Protein 1GA6 (pdb70)

Secondary structure (DSSP, 8-state):
--B---B-GGGHHHHTT-TTS--EEEEEEEEEEESB-HHHHHHHHHHHHHTTPPPPPEEEEE-S-TTS--PBPHHHHHHHHHHHHHHHHHTTS-EEEEEEEEEPTTSSTTHHHHHHHHHHHHH---SEEEE---EEHHHHHHTTHHHHHHHHHHHHHHTT-EEEEE--SBTTBTTTTTT---TT--B-EETTT-TTSEEEEEEEEEE-TTS-EEEEEE-EEEE-TTS-EEE---EEEEEEEPPGGGGGSTTS-SEEEE-SEEEE--GGG-EEEEETTEEEEE-SHHHHHHHHHHHHHHHHHHTTT-----HHHHHHHHHH-GGGEE---S-BSSSTT-S-B--SSSBTTTBT-EE-HHHHHHHHHHH--/--

Foldseek 3Di:
DFDFAADALLLLCQAQQNQVFFFLQPFEEEEEAAAAAPLLQVLQVVLLVVVVADDAAEDEDQQDDPPFGRHDDQVRNQLSQLQVRNLCSLRNNHHNYYYYQYFGNVDPDCVSSLSSLQSCLVVVRGQEYEAADWAFVVVCVVVVNQVSNLVSLQSCQVSFHAYEYEWAFQFQCRHVVGHAADFQRGTTIPPQQRPSHAYAWAWRFGAHPVSYGDATAFAWPAQDPVRGTTGIHFDFHPPAADDPLCVLVPPHDRTRTDHAAYDHFHLSRAHFTQRSNDTGRHGGSSNTRSSVRNLVSSLCVSVVVPHGHCRSVSSVCCSVPVVQARQHAADARHPDPYGWGGHPAATGRGGRYHGSRVVVSVVCVVPND

Sequence (371 aa):
AGTAKGHNPTEFPTIYDASSAPTAANTTVGIITIGGVSQTLQDLQQFTSANGLASVNTQTIQTGSSNGDYSDDQQGQGEWDLDSQSIVGSAGGAVQQLLFYMADQSASGNTGLTQAFNQAVSDNVAKVINVSLGWCEADANADGTLQAEDRIFATAAAQGQTFSVSSGDEGVYECNNRGYPDGSTYSVSWPASSPNVIAVGGTTLYTTSAGAYSNETVWNEGLDSNGKLWATGGGYSVYESKPSWQSVVSGTPGRRLLPDISFDAAQGTGALIYNYGQLQQIGGTSLASPIFVGLWARLQSANSNSLGFPAASFYSAISSTPSLVHDVKSGNNGYGGYGYNAGTGWDYPTGWGSLDIAKLSAYIRSNGFY

Nearest PDB structures (foldseek):
  1nlu-assembly1_A  TM=1.002E+00  e=2.561E-82  Pseudomonas sp.
  1sn7-assembly1_A  TM=8.966E-01  e=1.234E-30  Alicyclobacillus sendaiensis
  1siu-assembly1_A  TM=8.773E-01  e=3.154E-30  Alicyclobacillus sendaiensis
  1zvj-assembly1_A  TM=8.818E-01  e=7.573E-30  Alicyclobacillus sendaiensis
  1zvk-assembly2_B  TM=8.782E-01  e=1.173E-29  Alicyclobacillus sendaiensis

CATH classification: 3.40.50.200

B-factor: mean 12.4, std 9.6, range [4.8, 71.36]

Structure (mmCIF, N/CA/C/O backbone):
data_1GA6
#
_entry.id   1GA6
#
_cell.length_a   97.400
_cell.length_b   97.400
_cell.length_c   83.350
_cell.angle_alpha   90.00
_cell.angle_beta   90.00
_cell.angle_gamma   120.00
#
_symmetry.space_group_name_H-M   'P 62'
#
loop_
_entity.id
_entity.type
_entity.pdbx_description
1 polymer 'SERINE-CARBOXYL PROTEINASE'
2 polymer 'FRAGMENT OF TYROSTATIN'
3 non-polymer 'CALCIUM ION'
4 non-polymer 'ACETATE ION'
5 non-polymer GLYCEROL
6 water water
#
loop_
_atom_site.group_PDB
_atom_site.id
_atom_site.type_symbol
_atom_site.label_atom_id
_atom_site.label_alt_id
_atom_site.label_comp_id
_atom_site.label_asym_id
_atom_site.label_entity_id
_atom_site.label_seq_id
_atom_site.pdbx_PDB_ins_code
_atom_site.Cartn_x
_atom_site.Cartn_y
_atom_site.Cartn_z
_atom_site.occupancy
_atom_site.B_iso_or_equiv
_atom_site.auth_seq_id
_atom_site.auth_comp_id
_atom_site.auth_asym_id
_atom_site.auth_atom_id
_atom_site.pdbx_PDB_model_num
ATOM 1 N N . ALA A 1 2 ? 40.909 7.420 35.102 1.00 51.85 2 ALA A N 1
ATOM 2 C CA . ALA A 1 2 ? 40.890 8.469 36.126 1.00 32.82 2 ALA A CA 1
ATOM 3 C C . ALA A 1 2 ? 39.799 9.480 35.813 1.00 25.88 2 ALA A C 1
ATOM 4 O O . ALA A 1 2 ? 39.258 9.360 34.705 1.00 31.86 2 ALA A O 1
ATOM 6 N N . GLY A 1 3 ? 39.500 10.436 36.746 1.00 22.92 3 GLY A N 1
ATOM 7 C CA . GLY A 1 3 ? 38.578 11.473 36.320 1.00 17.18 3 GLY A CA 1
ATOM 8 C C . GLY A 1 3 ? 37.151 11.029 36.320 1.00 13.80 3 GLY A C 1
ATOM 9 O O . GLY A 1 3 ? 36.814 9.898 36.607 1.00 19.48 3 GLY A O 1
ATOM 10 N N . THR A 1 4 ? 36.242 11.895 35.931 1.00 11.70 4 THR A N 1
ATOM 11 C CA . THR A 1 4 ? 34.820 11.651 35.931 1.00 12.85 4 THR A CA 1
ATOM 12 C C . THR A 1 4 ? 34.228 11.873 34.562 1.00 9.52 4 THR A C 1
ATOM 13 O O . THR A 1 4 ? 34.608 12.862 33.902 1.00 9.99 4 THR A O 1
ATOM 17 N N . ALA A 1 5 ? 33.301 11.047 34.190 1.00 9.91 5 ALA A N 1
ATOM 18 C CA . ALA A 1 5 ? 32.447 11.176 32.988 1.00 9.76 5 ALA A CA 1
ATOM 19 C C . ALA A 1 5 ? 31.185 11.949 33.313 1.00 10.43 5 ALA A C 1
ATOM 20 O O . ALA A 1 5 ? 30.386 11.446 34.134 1.00 14.11 5 ALA A O 1
ATOM 22 N N . LYS A 1 6 ? 30.994 13.100 32.718 1.00 9.11 6 LYS A N 1
ATOM 23 C CA . LYS A 1 6 ? 29.794 13.888 32.925 1.00 9.63 6 LYS A CA 1
ATOM 24 C C . LYS A 1 6 ? 29.583 14.791 31.713 1.00 8.46 6 LYS A C 1
ATOM 25 O O . LYS A 1 6 ? 30.493 14.982 30.901 1.00 8.17 6 LYS A O 1
ATOM 31 N N . GLY A 1 7 ? 28.407 15.384 31.611 1.00 9.23 7 GLY A N 1
ATOM 32 C CA . GLY A 1 7 ? 28.160 16.379 30.609 1.00 8.90 7 GLY A CA 1
ATOM 33 C C . GLY A 1 7 ? 28.849 17.696 30.893 1.00 8.14 7 GLY A C 1
ATOM 34 O O . GLY A 1 7 ? 29.234 17.987 32.054 1.00 10.59 7 GLY A O 1
ATOM 35 N N . HIS A 1 8 ? 29.021 18.514 29.869 1.00 7.32 8 HIS A N 1
ATOM 36 C CA . HIS A 1 8 ? 29.758 19.755 29.954 1.00 7.12 8 HIS A CA 1
ATOM 37 C C . HIS A 1 8 ? 29.021 20.891 29.234 1.00 7.13 8 HIS A C 1
ATOM 38 O O . HIS A 1 8 ? 28.505 20.726 28.116 1.00 8.15 8 HIS A O 1
ATOM 45 N N . ASN A 1 9 ? 29.028 22.067 29.839 1.00 7.59 9 ASN A N 1
ATOM 46 C CA . ASN A 1 9 ? 28.608 23.250 29.120 1.00 7.62 9 ASN A CA 1
ATOM 47 C C . ASN A 1 9 ? 29.639 23.537 28.030 1.00 6.83 9 ASN A C 1
ATOM 48 O O . ASN A 1 9 ? 30.847 23.435 28.282 1.00 7.41 9 ASN A O 1
ATOM 57 N N . PRO A 1 10 ? 29.224 23.974 26.833 1.00 7.20 10 PRO A N 1
ATOM 58 C CA . PRO A 1 10 ? 30.193 24.371 25.809 1.00 7.95 10 PRO A CA 1
ATOM 59 C C . PRO A 1 10 ? 31.208 25.397 26.260 1.00 7.30 10 PRO A C 1
ATOM 60 O O . PRO A 1 10 ? 32.351 25.389 25.712 1.00 7.96 10 PRO A O 1
ATOM 64 N N . THR A 1 11 ? 30.879 26.292 27.184 1.00 8.10 11 THR A N 1
ATOM 65 C CA . THR A 1 11 ? 31.858 27.264 27.660 1.00 8.78 11 THR A CA 1
ATOM 66 C C . THR A 1 11 ? 33.008 26.601 28.420 1.00 8.08 11 THR A C 1
ATOM 67 O O . THR A 1 11 ? 33.980 27.284 28.665 1.00 9.45 11 THR A O 1
ATOM 71 N N . GLU A 1 12 ? 32.886 25.319 28.760 1.00 7.25 12 GLU A N 1
ATOM 72 C CA . GLU A 1 12 ? 34.003 24.612 29.397 1.00 7.11 12 GLU A CA 1
ATOM 73 C C . GLU A 1 12 ? 35.062 24.151 28.412 1.00 6.78 12 GLU A C 1
ATOM 74 O O . GLU A 1 12 ? 36.191 23.834 28.831 1.00 6.93 12 GLU A O 1
ATOM 80 N N . PHE A 1 13 ? 34.732 24.031 27.129 1.00 6.40 13 PHE A N 1
ATOM 81 C CA . PHE A 1 13 ? 35.705 23.416 26.220 1.00 6.17 13 PHE A CA 1
ATOM 82 C C . PHE A 1 13 ? 37.028 24.190 26.160 1.00 6.15 13 PHE A C 1
ATOM 83 O O . PHE A 1 13 ? 38.074 23.510 26.042 1.00 6.39 13 PHE A O 1
ATOM 91 N N . PRO A 1 14 ? 37.079 25.518 26.258 1.00 6.00 14 PRO A N 1
ATOM 92 C CA . PRO A 1 14 ? 38.397 26.162 26.294 1.00 6.44 14 PRO A CA 1
ATOM 93 C C . PRO A 1 14 ? 39.250 25.705 27.468 1.00 6.48 14 PRO A C 1
ATOM 94 O O . PRO A 1 14 ? 40.460 25.525 27.323 1.00 8.10 14 PRO A O 1
ATOM 98 N N . THR A 1 15 ? 38.670 25.562 28.663 1.00 6.23 15 THR A N 1
ATOM 99 C CA . THR A 1 15 ? 39.492 25.109 29.778 1.00 7.44 15 THR A CA 1
ATOM 100 C C . THR A 1 15 ? 39.929 23.684 29.559 1.00 6.79 15 THR A C 1
ATOM 101 O O . THR A 1 15 ? 41.103 23.326 29.817 1.00 7.72 15 THR A O 1
ATOM 108 N N . ILE A 1 16 ? 39.051 22.835 29.073 1.00 6.47 16 ILE A N 1
ATOM 109 C CA . ILE A 1 16 ? 39.376 21.425 28.868 1.00 6.69 16 ILE A CA 1
ATOM 110 C C . ILE A 1 16 ? 40.539 21.251 27.892 1.00 6.17 16 ILE A C 1
ATOM 111 O O . ILE A 1 16 ? 41.418 20.420 28.127 1.00 7.17 16 ILE A O 1
ATOM 116 N N . TYR A 1 17 ? 40.520 22.004 26.786 1.00 5.89 17 TYR A N 1
ATOM 117 C CA . TYR A 1 17 ? 41.514 21.869 25.721 1.00 6.03 17 TYR A CA 1
ATOM 118 C C . TYR A 1 17 ? 42.573 22.969 25.740 1.00 5.95 17 TYR A C 1
ATOM 119 O O . TYR A 1 17 ? 43.279 23.183 24.749 1.00 6.24 17 TYR A O 1
ATOM 128 N N . ASP A 1 18 ? 42.750 23.625 26.897 1.00 6.22 18 ASP A N 1
ATOM 129 C CA . ASP A 1 18 ? 43.861 24.556 27.104 1.00 6.32 18 ASP A CA 1
ATOM 130 C C . ASP A 1 18 ? 43.866 25.694 26.128 1.00 6.21 18 ASP A C 1
ATOM 131 O O . ASP A 1 18 ? 44.933 26.097 25.630 1.00 6.44 18 ASP A O 1
ATOM 136 N N . ALA A 1 19 ? 42.690 26.309 25.884 1.00 5.96 19 ALA A N 1
ATOM 137 C CA . ALA A 1 19 ? 42.549 27.440 24.971 1.00 6.27 19 ALA A CA 1
ATOM 138 C C . ALA A 1 19 ? 42.221 28.735 25.677 1.00 6.26 19 ALA A C 1
ATOM 139 O O . ALA A 1 19 ? 42.084 29.770 25.014 1.00 7.33 19 ALA A O 1
ATOM 141 N N . SER A 1 20 ? 42.045 28.751 27.002 1.00 6.30 20 SER A N 1
ATOM 142 C CA . SER A 1 20 ? 41.647 29.957 27.692 1.00 6.74 20 SER A CA 1
ATOM 143 C C . SER A 1 20 ? 42.595 31.125 27.458 1.00 6.65 20 SER A C 1
ATOM 144 O O . SER A 1 20 ? 42.138 32.271 27.458 1.00 8.18 20 SER A O 1
ATOM 147 N N . SER A 1 21 ? 43.892 30.863 27.312 1.00 6.68 21 SER A N 1
ATOM 148 C CA . SER A 1 21 ? 44.870 31.925 27.165 1.00 7.23 21 SER A CA 1
ATOM 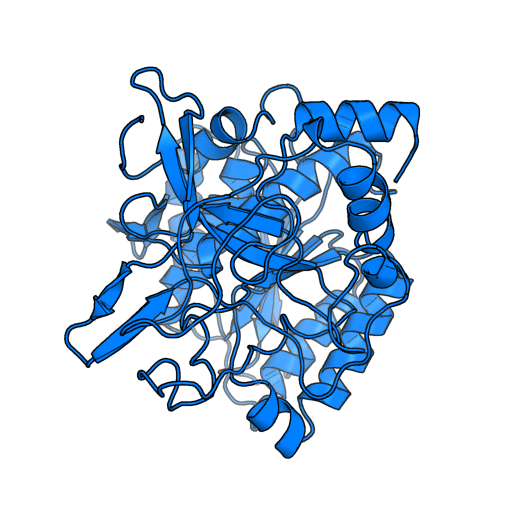149 C C . SER A 1 21 ? 44.950 32.474 25.751 1.00 7.13 21 SER A C 1
ATOM 150 O O . SER A 1 21 ? 45.666 33.447 25.557 1.00 8.91 21 SER A O 1
ATOM 153 N N . ALA A 1 22 ? 44.280 31.855 24.786 1.00 6.80 22 ALA A N 1
ATOM 154 C CA . ALA A 1 22 ? 44.289 32.296 23.395 1.00 6.87 22 ALA A CA 1
ATOM 155 C C . ALA A 1 22 ? 43.257 33.372 23.175 1.00 6.48 22 ALA A C 1
ATOM 156 O O . ALA A 1 22 ? 42.265 33.484 23.929 1.00 6.52 22 ALA A O 1
ATOM 158 N N . PRO A 1 23 ? 43.405 34.179 22.125 1.00 6.81 23 PRO A N 1
ATOM 159 C CA . PRO A 1 23 ? 42.319 35.076 21.746 1.00 7.25 23 PRO A CA 1
ATOM 160 C C . PRO A 1 23 ? 41.046 34.293 21.505 1.00 6.56 23 PRO A C 1
ATOM 161 O O . PRO A 1 23 ? 41.094 33.105 21.173 1.00 6.94 23 PRO A O 1
ATOM 165 N N . THR A 1 24 ? 39.909 34.976 21.606 1.00 7.17 24 THR A N 1
ATOM 166 C CA . THR A 1 24 ? 38.670 34.400 21.112 1.00 7.20 24 THR A CA 1
ATOM 167 C C . THR A 1 24 ? 38.678 34.441 19.588 1.00 6.55 24 THR A C 1
ATOM 168 O O . THR A 1 24 ? 39.567 34.974 18.942 1.00 7.23 24 THR A O 1
ATOM 172 N N . ALA A 1 25 ? 37.597 33.865 18.993 1.00 6.24 25 ALA A N 1
ATOM 173 C CA . ALA A 1 25 ? 37.431 33.918 17.544 1.00 6.23 25 ALA A CA 1
ATOM 174 C C . ALA A 1 25 ? 36.720 35.181 17.084 1.00 6.49 25 ALA A C 1
ATOM 175 O O . ALA A 1 25 ? 36.181 35.213 15.965 1.00 6.95 25 ALA A O 1
ATOM 177 N N . ALA A 1 26 ? 36.753 36.270 17.855 1.00 6.90 26 ALA A N 1
ATOM 178 C CA . ALA A 1 26 ? 36.063 37.512 17.510 1.00 7.55 26 ALA A CA 1
ATOM 179 C C . ALA A 1 26 ? 36.500 38.088 16.176 1.00 7.45 26 ALA A C 1
ATOM 180 O O . ALA A 1 26 ? 35.726 38.858 15.594 1.00 8.83 26 ALA A O 1
ATOM 182 N N . ASN A 1 27 ? 37.693 37.754 15.680 1.00 7.59 27 ASN A N 1
ATOM 183 C CA . ASN A 1 27 ? 38.159 38.286 14.420 1.00 8.46 27 ASN A CA 1
ATOM 184 C C . ASN A 1 27 ? 38.083 37.268 13.255 1.00 7.62 27 ASN A C 1
ATOM 185 O O . ASN A 1 27 ? 38.680 37.540 12.212 1.00 9.27 27 ASN A O 1
ATOM 190 N N . THR A 1 28 ? 37.359 36.185 13.433 1.00 6.87 28 THR A N 1
ATOM 191 C CA . THR A 1 28 ? 37.256 35.124 12.417 1.00 6.81 28 THR A CA 1
ATOM 192 C C . THR A 1 28 ? 35.811 34.819 12.144 1.00 6.44 28 THR A C 1
ATOM 193 O O . THR A 1 28 ? 35.021 34.560 13.060 1.00 7.19 28 THR A O 1
ATOM 197 N N . THR A 1 29 ? 35.450 34.773 10.852 1.00 6.61 29 THR A N 1
ATOM 198 C CA . THR A 1 29 ? 34.117 34.362 10.420 1.00 6.69 29 THR A CA 1
ATOM 199 C C . THR A 1 29 ? 34.092 32.836 10.234 1.00 6.37 29 THR A C 1
ATOM 200 O O . THR A 1 29 ? 34.988 32.261 9.631 1.00 6.85 29 THR A O 1
ATOM 204 N N . VAL A 1 30 ? 33.041 32.241 10.790 1.00 6.38 30 VAL A N 1
ATOM 205 C CA . VAL A 1 30 ? 32.860 30.787 10.801 1.00 6.34 30 VAL A CA 1
ATOM 206 C C . VAL A 1 30 ? 31.573 30.426 10.104 1.00 5.98 30 VAL A C 1
ATOM 207 O O . VAL A 1 30 ? 30.540 31.061 10.311 1.00 7.20 30 VAL A O 1
ATOM 211 N N . GLY A 1 31 ? 31.622 29.369 9.279 1.00 6.16 31 GLY A N 1
ATOM 212 C CA . GLY A 1 31 ? 30.447 28.839 8.634 1.00 6.63 31 GLY A CA 1
ATOM 213 C C . GLY A 1 31 ? 30.004 27.513 9.232 1.00 6.16 31 GLY A C 1
ATOM 214 O O . GLY A 1 31 ? 30.813 26.762 9.783 1.00 6.33 31 GLY A O 1
ATOM 215 N N . ILE A 1 32 ? 28.711 27.228 9.049 1.00 6.05 32 ILE A N 1
ATOM 216 C CA . ILE A 1 32 ? 28.102 25.941 9.388 1.00 5.96 32 ILE A CA 1
ATOM 217 C C . ILE A 1 32 ? 27.263 25.513 8.201 1.00 6.15 32 ILE A C 1
ATOM 218 O O . ILE A 1 32 ? 26.380 26.276 7.780 1.00 6.99 32 ILE A O 1
ATOM 223 N N . ILE A 1 33 ? 27.501 24.315 7.685 1.00 6.10 33 ILE A N 1
ATOM 224 C CA . ILE A 1 33 ? 26.637 23.733 6.645 1.00 6.54 33 ILE A CA 1
ATOM 225 C C . ILE A 1 33 ? 25.428 23.115 7.321 1.00 6.78 33 ILE A C 1
ATOM 226 O O . ILE A 1 33 ? 25.581 22.305 8.239 1.00 7.11 33 ILE A O 1
ATOM 231 N N . THR A 1 34 ? 24.238 23.467 6.825 1.00 7.02 34 THR A N 1
ATOM 232 C CA . THR A 1 34 ? 23.004 22.887 7.340 1.00 7.35 34 THR A CA 1
ATOM 233 C C . THR A 1 34 ? 22.186 22.340 6.177 1.00 7.55 34 THR A C 1
ATOM 234 O O . THR A 1 34 ? 22.381 22.695 5.026 1.00 8.42 34 THR A O 1
ATOM 238 N N . ILE A 1 35 ? 21.257 21.462 6.526 1.00 8.17 35 ILE A N 1
ATOM 239 C CA . ILE A 1 35 ? 20.231 20.945 5.594 1.00 9.38 35 ILE A CA 1
ATOM 240 C C . ILE A 1 35 ? 18.936 21.622 6.003 1.00 8.68 35 ILE A C 1
ATOM 241 O O . ILE A 1 35 ? 18.429 21.383 7.110 1.00 9.50 35 ILE A O 1
ATOM 246 N N . GLY A 1 36 ? 18.434 22.513 5.172 1.00 9.53 36 GLY A N 1
ATOM 247 C CA . GLY A 1 36 ? 17.255 23.295 5.546 1.00 9.73 36 GLY A CA 1
ATOM 248 C C . GLY A 1 36 ? 17.589 24.446 6.491 1.00 9.23 36 GLY A C 1
ATOM 249 O O . GLY A 1 36 ? 18.719 24.873 6.708 1.00 9.09 36 GLY A O 1
ATOM 250 N N . GLY A 1 37 ? 16.479 24.979 7.049 1.00 9.65 37 GLY A N 1
ATOM 251 C CA . GLY A 1 37 ? 16.529 26.211 7.792 1.00 10.08 37 GLY A CA 1
ATOM 252 C C . GLY A 1 37 ? 17.009 26.092 9.201 1.00 9.01 37 GLY A C 1
ATOM 253 O O . GLY A 1 37 ? 17.225 24.995 9.736 1.00 9.12 37 GLY A O 1
ATOM 254 N N . VAL A 1 38 ? 17.163 27.230 9.842 1.00 8.50 38 VAL A N 1
ATOM 255 C CA . VAL A 1 38 ? 17.744 27.362 11.166 1.00 8.32 38 VAL A CA 1
ATOM 256 C C . VAL A 1 38 ? 16.937 28.302 12.061 1.00 7.85 38 VAL A C 1
ATOM 257 O O . VAL A 1 38 ? 17.476 28.903 12.996 1.00 8.40 38 VAL A O 1
ATOM 261 N N . SER A 1 39 ? 15.623 28.435 11.798 1.00 8.70 39 SER A N 1
ATOM 262 C CA . SER A 1 39 ? 14.878 29.443 12.568 1.00 9.40 39 SER A CA 1
ATOM 263 C C . SER A 1 39 ? 14.846 29.111 14.066 1.00 8.86 39 SER A C 1
ATOM 264 O O . SER A 1 39 ? 15.093 29.954 14.923 1.00 10.45 39 SER A O 1
ATOM 269 N N . GLN A 1 40 ? 14.530 27.858 14.417 1.00 8.62 40 GLN A N 1
ATOM 270 C CA . GLN A 1 40 ? 14.565 27.508 15.844 1.00 7.89 40 GLN A CA 1
ATOM 271 C C . GLN A 1 40 ? 16.002 27.579 16.380 1.00 7.63 40 GLN A C 1
ATOM 272 O O . GLN A 1 40 ? 16.228 28.048 17.495 1.00 7.94 40 GLN A O 1
ATOM 278 N N . THR A 1 41 ? 16.958 27.101 15.579 1.00 7.51 41 THR A N 1
ATOM 279 C CA . THR A 1 41 ? 18.369 27.139 15.999 1.00 6.95 41 THR A CA 1
ATOM 280 C C . THR A 1 41 ? 18.793 28.537 16.412 1.00 6.88 41 THR A C 1
ATOM 281 O O . THR A 1 41 ? 19.532 28.687 17.388 1.00 7.19 41 THR A O 1
ATOM 285 N N . LEU A 1 42 ? 18.351 29.586 15.676 1.00 7.33 42 LEU A N 1
ATOM 286 C CA . LEU A 1 42 ? 18.750 30.926 16.052 1.00 7.83 42 LEU A CA 1
ATOM 287 C C . LEU A 1 42 ? 18.153 31.379 17.385 1.00 7.35 42 LEU A C 1
ATOM 288 O O . LEU A 1 42 ? 18.760 32.143 18.130 1.00 8.06 42 LEU A O 1
ATOM 293 N N . GLN A 1 43 ? 16.942 30.896 17.686 1.00 7.45 43 GLN A N 1
ATOM 294 C CA . GLN A 1 43 ? 16.331 31.193 19.004 1.00 7.67 43 GLN A CA 1
ATOM 295 C C . GLN A 1 43 ? 17.093 30.465 20.105 1.00 6.68 43 GLN A C 1
ATOM 296 O O . GLN A 1 43 ? 17.362 31.037 21.166 1.00 7.09 43 GLN A O 1
ATOM 307 N N . ASP A 1 44 ? 17.443 29.193 19.851 1.00 6.54 44 ASP A N 1
ATOM 308 C CA . ASP A 1 44 ? 18.238 28.418 20.814 1.00 6.66 44 ASP A CA 1
ATOM 309 C C . ASP A 1 44 ? 19.614 29.043 20.996 1.00 6.23 44 ASP A C 1
ATOM 310 O O . ASP A 1 44 ? 20.158 28.991 22.111 1.00 6.40 44 ASP A O 1
ATOM 315 N N . LEU A 1 45 ? 20.182 29.659 19.955 1.00 6.17 45 LEU A N 1
ATOM 316 C CA . LEU A 1 45 ? 21.472 30.322 20.071 1.00 6.46 45 LEU A CA 1
ATOM 317 C C . LEU A 1 45 ? 21.369 31.561 20.964 1.00 6.42 45 LEU A C 1
ATOM 318 O O . LEU A 1 45 ? 22.275 31.839 21.760 1.00 6.58 45 LEU A O 1
ATOM 323 N N . GLN A 1 46 ? 20.272 32.310 20.827 1.00 6.38 46 GLN A N 1
ATOM 324 C CA . GLN A 1 46 ? 20.021 33.451 21.714 1.00 6.97 46 GLN A CA 1
ATOM 325 C C . GLN A 1 46 ? 19.851 32.986 23.160 1.00 6.21 46 GLN A C 1
ATOM 326 O O . GLN A 1 46 ? 20.377 33.616 24.086 1.00 6.83 46 GLN A O 1
ATOM 337 N N . GLN A 1 47 ? 19.125 31.877 23.377 1.00 6.35 47 GLN A N 1
ATOM 338 C CA . GLN A 1 47 ? 19.023 31.320 24.717 1.00 6.31 47 GLN A CA 1
ATOM 339 C C . GLN A 1 47 ? 20.436 31.004 25.247 1.00 6.20 47 GLN A C 1
ATOM 340 O O . GLN A 1 47 ? 20.764 31.310 26.403 1.00 6.72 47 GLN A O 1
ATOM 346 N N . PHE A 1 48 ? 21.257 30.353 24.428 1.00 6.30 48 PHE A N 1
ATOM 347 C CA . PHE A 1 48 ? 22.619 30.015 24.804 1.00 6.13 48 PHE A CA 1
ATOM 348 C C . PHE A 1 48 ? 23.431 31.235 25.195 1.00 5.88 48 PHE A C 1
ATOM 349 O O . PHE A 1 48 ? 24.053 31.276 26.285 1.00 6.19 48 PHE A O 1
ATOM 357 N N . THR A 1 49 ? 23.545 32.231 24.305 1.00 6.04 49 THR A N 1
ATOM 358 C CA . THR A 1 49 ? 24.390 33.352 24.646 1.00 6.43 49 THR A CA 1
ATOM 359 C C . THR A 1 49 ? 23.865 34.108 25.848 1.00 6.09 49 THR A C 1
ATOM 360 O O . THR A 1 49 ? 24.602 34.509 26.758 1.00 6.74 49 THR A O 1
ATOM 364 N N . SER A 1 50 ? 22.529 34.297 25.897 1.00 6.05 50 SER A N 1
ATOM 365 C CA . SER A 1 50 ? 21.968 35.028 27.014 1.00 6.07 50 SER A CA 1
ATOM 366 C C . SER A 1 50 ? 22.164 34.283 28.325 1.00 5.76 50 SER A C 1
ATOM 367 O O . SER A 1 50 ? 22.552 34.910 29.340 1.00 6.35 50 SER A O 1
ATOM 370 N N . ALA A 1 51 ? 21.914 32.988 28.376 1.00 6.11 51 ALA A N 1
ATOM 371 C CA . ALA A 1 51 ? 22.052 32.233 29.627 1.00 6.05 51 ALA A CA 1
ATOM 372 C C . ALA A 1 51 ? 23.482 32.279 30.129 1.00 5.98 51 ALA A C 1
ATOM 373 O O . ALA A 1 51 ? 23.743 32.346 31.340 1.00 7.29 51 ALA A O 1
ATOM 375 N N . ASN A 1 52 ? 24.451 32.234 29.222 1.00 5.74 52 ASN A N 1
ATOM 376 C CA . ASN A 1 52 ? 25.870 32.232 29.572 1.00 6.27 52 ASN A CA 1
ATOM 377 C C . ASN A 1 52 ? 26.430 33.657 29.736 1.00 6.67 52 ASN A C 1
ATOM 378 O O . ASN A 1 52 ? 27.625 33.797 29.998 1.00 7.76 52 ASN A O 1
ATOM 383 N N . GLY A 1 53 ? 25.579 34.683 29.619 1.00 6.15 53 GLY A N 1
ATOM 384 C CA . GLY A 1 53 ? 26.039 36.049 29.833 1.00 6.79 53 GLY A CA 1
ATOM 385 C C . GLY A 1 53 ? 26.990 36.558 28.791 1.00 6.13 53 GLY A C 1
ATOM 386 O O . GLY A 1 53 ? 27.792 37.478 29.068 1.00 6.85 53 GLY A O 1
ATOM 387 N N . LEU A 1 54 ? 26.957 35.987 27.602 1.00 6.84 54 LEU A N 1
ATOM 388 C CA . LEU A 1 54 ? 27.869 36.334 26.528 1.00 7.69 54 LEU A CA 1
ATOM 389 C C . LEU A 1 54 ? 27.327 37.419 25.671 1.00 9.00 54 LEU A C 1
ATOM 390 O O . LEU A 1 54 ? 26.120 37.540 25.539 1.00 10.99 54 LEU A O 1
ATOM 395 N N . ALA A 1 55 ? 28.230 38.185 25.048 1.00 9.69 55 ALA A N 1
ATOM 396 C CA . ALA A 1 55 ? 27.833 39.125 24.040 1.00 11.16 55 ALA A CA 1
ATOM 397 C C . ALA A 1 55 ? 27.072 38.381 22.939 1.00 9.65 55 ALA A C 1
ATOM 398 O O . ALA A 1 55 ? 27.305 37.223 22.586 1.00 9.86 55 ALA A O 1
ATOM 400 N N . SER A 1 56 ? 26.068 39.000 22.306 1.00 13.54 56 SER A N 1
ATOM 401 C CA . SER A 1 56 ? 25.313 38.370 21.253 1.00 12.61 56 SER A CA 1
ATOM 402 C C . SER A 1 56 ? 26.205 38.095 20.013 1.00 12.09 56 SER A C 1
ATOM 403 O O . SER A 1 56 ? 27.183 38.760 19.735 1.00 14.55 56 SER A O 1
ATOM 408 N N . VAL A 1 57 ? 25.827 36.978 19.295 1.00 10.46 57 VAL A N 1
ATOM 409 C CA . VAL A 1 57 ? 26.553 36.546 18.100 1.00 9.54 57 VAL A CA 1
ATOM 410 C C . VAL A 1 57 ? 25.902 37.098 16.848 1.00 8.96 57 VAL A C 1
ATOM 411 O O . VAL A 1 57 ? 24.690 36.942 16.626 1.00 11.80 57 VAL A O 1
ATOM 415 N N . ASN A 1 58 ? 26.663 37.703 15.975 1.00 8.46 58 ASN A N 1
ATOM 416 C CA . ASN A 1 58 ? 26.207 38.155 14.686 1.00 8.74 58 ASN A CA 1
ATOM 417 C C . ASN A 1 58 ? 26.027 36.924 13.757 1.00 8.57 58 ASN A C 1
ATOM 418 O O . ASN A 1 58 ? 26.968 36.167 13.570 1.00 12.51 58 ASN A O 1
ATOM 427 N N . THR A 1 59 ? 24.857 36.740 13.204 1.00 8.52 59 THR A N 1
ATOM 428 C CA . THR A 1 59 ? 24.554 35.617 12.334 1.00 8.62 59 THR A CA 1
ATOM 429 C C . THR A 1 59 ? 24.094 36.102 10.967 1.00 8.81 59 THR A C 1
ATOM 430 O O . THR A 1 59 ? 23.574 37.193 10.807 1.00 11.12 59 THR A O 1
ATOM 434 N N . GLN A 1 60 ? 24.243 35.213 10.001 1.00 8.95 60 GLN A N 1
ATOM 435 C CA . GLN A 1 60 ? 23.614 35.379 8.685 1.00 9.85 60 GLN A CA 1
ATOM 436 C C . GLN A 1 60 ? 23.148 34.010 8.238 1.00 8.98 60 GLN A C 1
ATOM 437 O O . GLN A 1 60 ? 23.832 33.023 8.502 1.00 10.90 60 GLN A O 1
ATOM 443 N N . THR A 1 61 ? 22.029 33.942 7.529 1.00 9.85 61 THR A N 1
ATOM 444 C CA . THR A 1 61 ? 21.557 32.708 6.925 1.00 10.58 61 THR A CA 1
ATOM 445 C C . THR A 1 61 ? 21.608 32.916 5.412 1.00 11.40 61 THR A C 1
ATOM 446 O O . THR A 1 61 ? 21.258 33.946 4.902 1.00 15.06 61 THR A O 1
ATOM 450 N N . ILE A 1 62 ? 22.086 31.873 4.738 1.00 10.40 62 ILE A N 1
ATOM 451 C CA . ILE A 1 62 ? 22.298 31.924 3.299 1.00 10.53 62 ILE A CA 1
ATOM 452 C C . ILE A 1 62 ? 21.541 30.797 2.635 1.00 9.61 62 ILE A C 1
ATOM 453 O O . ILE A 1 62 ? 21.784 29.616 2.889 1.00 9.79 62 ILE A O 1
ATOM 458 N N . GLN A 1 63 ? 20.608 31.183 1.756 1.00 11.33 63 GLN A N 1
ATOM 459 C CA . GLN A 1 63 ? 19.938 30.225 0.892 1.00 12.36 63 GLN A CA 1
ATOM 460 C C . GLN A 1 63 ? 20.875 29.886 -0.235 1.00 12.39 63 GLN A C 1
ATOM 461 O O . GLN A 1 63 ? 21.130 30.694 -1.116 1.00 15.97 63 GLN A O 1
ATOM 467 N N . THR A 1 64 ? 21.427 28.675 -0.208 1.00 11.27 64 THR A N 1
ATOM 468 C CA . THR A 1 64 ? 22.515 28.384 -1.151 1.00 11.18 64 THR A CA 1
ATOM 469 C C . THR A 1 64 ? 22.111 27.894 -2.512 1.00 13.33 64 THR A C 1
ATOM 470 O O . THR A 1 64 ? 22.918 27.820 -3.425 1.00 17.91 64 THR A O 1
ATOM 474 N N . GLY A 1 65 ? 20.822 27.528 -2.675 1.00 13.58 65 GLY A N 1
ATOM 475 C CA . GLY A 1 65 ? 20.301 27.044 -3.904 1.00 15.75 65 GLY A CA 1
ATOM 476 C C . GLY A 1 65 ? 19.285 27.989 -4.513 1.00 18.33 65 GLY A C 1
ATOM 477 O O . GLY A 1 65 ? 19.414 29.212 -4.365 1.00 21.97 65 GLY A O 1
ATOM 478 N N . SER A 1 66 ? 18.326 27.396 -5.210 1.00 22.31 66 SER A N 1
ATOM 479 C CA . SER A 1 66 ? 17.231 28.087 -5.831 1.00 25.55 66 SER A CA 1
ATOM 480 C C . SER A 1 66 ? 16.525 29.008 -4.840 1.00 26.80 66 SER A C 1
ATOM 481 O O . SER A 1 66 ? 16.301 28.725 -3.669 1.00 21.95 66 SER A O 1
ATOM 484 N N . SER A 1 67 ? 16.134 30.219 -5.253 1.00 27.25 67 SER A N 1
ATOM 485 C CA . SER A 1 67 ? 15.310 31.053 -4.371 1.00 29.01 67 SER A CA 1
ATOM 486 C C . SER A 1 67 ? 13.922 30.498 -4.165 1.00 28.31 67 SER A C 1
ATOM 487 O O . SER A 1 67 ? 13.204 30.902 -3.234 1.00 33.06 67 SER A O 1
ATOM 490 N N . ASN A 1 68 ? 13.538 29.559 -5.005 1.00 28.68 68 ASN A N 1
ATOM 491 C CA . ASN A 1 68 ? 12.272 28.852 -4.844 1.00 32.76 68 ASN A CA 1
ATOM 492 C C . ASN A 1 68 ? 12.417 27.587 -4.020 1.00 30.04 68 ASN A C 1
ATOM 493 O O . ASN A 1 68 ? 11.451 26.820 -3.892 1.00 30.69 68 ASN A O 1
ATOM 498 N N . GLY A 1 69 ? 13.636 27.359 -3.476 1.00 22.38 69 GLY A N 1
ATOM 499 C CA . GLY A 1 69 ? 13.860 26.140 -2.717 1.00 22.49 69 GLY A CA 1
ATOM 500 C C . GLY A 1 69 ? 13.176 26.094 -1.360 1.00 19.06 69 GLY A C 1
ATOM 501 O O . GLY A 1 69 ? 12.579 27.074 -0.882 1.00 21.47 69 GLY A O 1
ATOM 502 N N . ASP A 1 70 ? 13.283 24.932 -0.749 1.00 17.51 70 ASP A N 1
ATOM 503 C CA . ASP A 1 70 ? 12.708 24.656 0.567 1.00 16.33 70 ASP A CA 1
ATOM 504 C C . ASP A 1 70 ? 13.766 24.769 1.639 1.00 15.49 70 ASP A C 1
ATOM 505 O O . ASP A 1 70 ? 14.625 23.909 1.841 1.00 14.92 70 ASP A O 1
ATOM 510 N N . TYR A 1 71 ? 13.711 25.876 2.367 1.00 14.74 71 TYR A N 1
ATOM 511 C CA . TYR A 1 71 ? 14.578 26.210 3.479 1.00 13.43 71 TYR A CA 1
ATOM 512 C C . TYR A 1 71 ? 13.799 26.208 4.783 1.00 13.65 71 TYR A C 1
ATOM 513 O O . TYR A 1 71 ? 14.215 26.838 5.776 1.00 13.52 71 TYR A O 1
ATOM 522 N N . SER A 1 72 ? 12.705 25.447 4.822 1.00 13.87 72 SER A N 1
ATOM 523 C CA . SER A 1 72 ? 11.980 25.286 6.072 1.00 13.93 72 SER A CA 1
ATOM 524 C C . SER A 1 72 ? 12.868 24.556 7.085 1.00 12.38 72 SER A C 1
ATOM 525 O O . SER A 1 72 ? 13.825 23.847 6.720 1.00 12.02 72 SER A O 1
ATOM 528 N N . ASP A 1 73 ? 12.553 24.690 8.350 1.00 12.04 73 ASP A N 1
ATOM 529 C CA . ASP A 1 73 ? 13.301 23.980 9.391 1.00 10.75 73 ASP A CA 1
ATOM 530 C C . ASP A 1 73 ? 12.998 22.487 9.314 1.00 11.57 73 ASP A C 1
ATOM 531 O O . ASP A 1 73 ? 11.848 22.058 9.266 1.00 15.31 73 ASP A O 1
ATOM 536 N N . ASP A 1 74 ? 14.066 21.704 9.354 1.00 11.38 74 ASP A N 1
ATOM 537 C CA . ASP A 1 74 ? 13.945 20.286 9.668 1.00 12.24 74 ASP A CA 1
ATOM 538 C C . ASP A 1 74 ? 14.007 20.181 11.199 1.00 10.93 74 ASP A C 1
ATOM 539 O O . ASP A 1 74 ? 14.985 20.616 11.820 1.00 10.56 74 ASP A O 1
ATOM 544 N N . GLN A 1 75 ? 12.962 19.636 11.839 1.00 13.48 75 GLN A N 1
ATOM 545 C CA . GLN A 1 75 ? 12.828 19.737 13.289 1.00 14.00 75 GLN A CA 1
ATOM 546 C C . GLN A 1 75 ? 13.959 18.993 13.952 1.00 13.36 75 GLN A C 1
ATOM 547 O O . GLN A 1 75 ? 14.635 19.565 14.805 1.00 14.03 75 GLN A O 1
ATOM 553 N N . GLN A 1 76 ? 14.212 17.745 13.562 1.00 15.18 76 GLN A N 1
ATOM 554 C CA . GLN A 1 76 ? 15.345 17.008 14.117 1.00 17.06 76 GLN A CA 1
ATOM 555 C C . GLN A 1 76 ? 16.664 17.677 13.834 1.00 14.99 76 GLN A C 1
ATOM 556 O O . GLN A 1 76 ? 17.568 17.744 14.650 1.00 17.75 76 GLN A O 1
ATOM 562 N N . GLY A 1 77 ? 16.793 18.216 12.624 1.00 12.61 77 GLY A N 1
ATOM 563 C CA . GLY A 1 77 ? 18.001 18.915 12.198 1.00 12.41 77 GLY A CA 1
ATOM 564 C C . GLY A 1 77 ? 18.352 20.053 13.129 1.00 10.38 77 GLY A C 1
ATOM 565 O O . GLY A 1 77 ? 19.524 20.346 13.320 1.00 10.08 77 GLY A O 1
ATOM 566 N N . GLN A 1 78 ? 17.344 20.732 13.707 1.00 10.18 78 GLN A N 1
ATOM 567 C CA . GLN A 1 78 ? 17.668 21.837 14.591 1.00 9.77 78 GLN A CA 1
ATOM 568 C C . GLN A 1 78 ? 18.601 21.409 15.697 1.00 10.23 78 GLN A C 1
ATOM 569 O O . GLN A 1 78 ? 19.483 22.194 16.098 1.00 10.45 78 GLN A O 1
ATOM 575 N N . GLY A 1 79 ? 18.444 20.185 16.216 1.00 11.16 79 GLY A N 1
ATOM 576 C CA . GLY A 1 79 ? 19.353 19.709 17.282 1.00 11.35 79 GLY A CA 1
ATOM 577 C C . GLY A 1 79 ? 20.811 19.670 16.805 1.00 9.18 79 GLY A C 1
ATOM 578 O O . GLY A 1 79 ? 21.712 19.978 17.574 1.00 8.47 79 GLY A O 1
ATOM 579 N N . GLU A 1 80 ? 21.032 19.275 15.549 1.00 8.38 80 GLU A N 1
ATOM 580 C CA . GLU A 1 80 ? 22.371 19.311 14.975 1.00 7.42 80 GLU A CA 1
ATOM 581 C C . GLU A 1 80 ? 22.870 20.748 14.864 1.00 6.81 80 GLU A C 1
ATOM 582 O O . GLU A 1 80 ? 24.006 21.023 15.280 1.00 6.78 80 GLU A O 1
ATOM 588 N N . TRP A 1 81 ? 22.085 21.654 14.305 1.00 6.85 81 TRP A N 1
ATOM 589 C CA . TRP A 1 81 ? 22.603 22.969 14.111 1.00 7.02 81 TRP A CA 1
ATOM 590 C C . TRP A 1 81 ? 22.803 23.700 15.460 1.00 6.81 81 TRP A C 1
ATOM 591 O O . TRP A 1 81 ? 23.689 24.564 15.565 1.00 6.59 81 TRP A O 1
ATOM 602 N N . ASP A 1 82 ? 21.987 23.334 16.444 1.00 6.72 82 ASP A N 1
ATOM 603 C CA . ASP A 1 82 ? 22.141 23.775 17.823 1.00 7.41 82 ASP A CA 1
ATOM 604 C C . ASP A 1 82 ? 23.457 23.298 18.411 1.00 6.32 82 ASP A C 1
ATOM 605 O O . ASP A 1 82 ? 24.254 24.092 18.979 1.00 6.78 82 ASP A O 1
ATOM 614 N N . LEU A 1 83 ? 23.687 22.003 18.318 1.00 6.19 83 LEU A N 1
ATOM 615 C CA . LEU A 1 83 ? 24.963 21.430 18.791 1.00 6.26 83 LEU A CA 1
ATOM 616 C C . LEU A 1 83 ? 26.117 22.154 18.152 1.00 5.85 83 LEU A C 1
ATOM 617 O O . LEU A 1 83 ? 27.112 22.516 18.804 1.00 6.36 83 LEU A O 1
ATOM 622 N N . ASP A 1 84 ? 26.044 22.355 16.834 1.00 5.90 84 ASP A N 1
ATOM 623 C CA . ASP A 1 84 ? 27.172 22.887 16.104 1.00 5.88 84 ASP A CA 1
ATOM 624 C C . ASP A 1 84 ? 27.448 24.323 16.537 1.00 5.72 84 ASP A C 1
ATOM 625 O O . ASP A 1 84 ? 28.567 24.718 16.828 1.00 6.30 84 ASP A O 1
ATOM 630 N N . SER A 1 85 ? 26.395 25.164 16.496 1.00 5.99 85 SER A N 1
ATOM 631 C CA . SER A 1 85 ? 26.572 26.585 16.773 1.00 6.12 85 SER A CA 1
ATOM 632 C C . SER A 1 85 ? 26.963 26.846 18.229 1.00 5.70 85 SER A C 1
ATOM 633 O O . SER A 1 85 ? 27.865 27.654 18.489 1.00 6.21 85 SER A O 1
ATOM 636 N N . GLN A 1 86 ? 26.289 26.195 19.165 1.00 5.92 86 GLN A N 1
ATOM 637 C CA . GLN A 1 86 ? 26.607 26.443 20.581 1.00 5.95 86 GLN A CA 1
ATOM 638 C C . GLN A 1 86 ? 28.011 25.913 20.914 1.00 5.59 86 GLN A C 1
ATOM 639 O O . GLN A 1 86 ? 2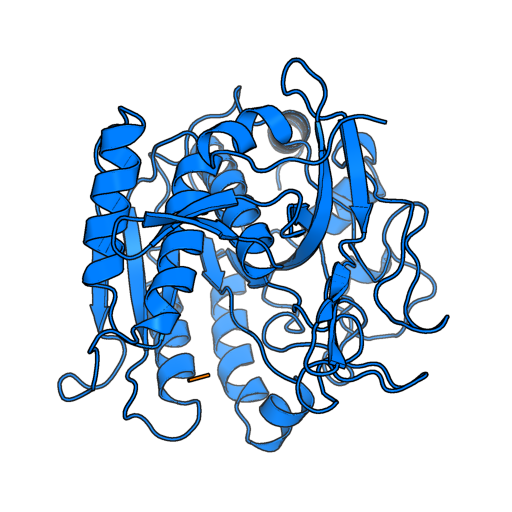8.759 26.554 21.662 1.00 6.07 86 GLN A O 1
ATOM 645 N N . SER A 1 87 ? 28.388 24.751 20.363 1.00 5.84 87 SER A N 1
ATOM 646 C CA . SER A 1 87 ? 29.709 24.211 20.632 1.00 5.80 87 SER A CA 1
ATOM 647 C C . SER A 1 87 ? 30.824 25.054 20.012 1.00 5.74 87 SER A C 1
ATOM 648 O O . SER A 1 87 ? 31.864 25.241 20.629 1.00 6.33 87 SER A O 1
ATOM 651 N N . ILE A 1 88 ? 30.585 25.575 18.809 1.00 5.75 88 ILE A N 1
ATOM 652 C CA . ILE A 1 88 ? 31.554 26.505 18.188 1.00 6.14 88 ILE A CA 1
ATOM 653 C C . ILE A 1 88 ? 31.739 27.724 19.083 1.00 6.05 88 ILE A C 1
ATOM 654 O O . ILE A 1 88 ? 32.872 28.125 19.380 1.00 6.36 88 ILE A O 1
ATOM 659 N N . VAL A 1 89 ? 30.613 28.374 19.447 1.00 6.11 89 VAL A N 1
ATOM 660 C CA . VAL A 1 89 ? 30.760 29.645 20.164 1.00 6.31 89 VAL A CA 1
ATOM 661 C C . VAL A 1 89 ? 31.405 29.431 21.541 1.00 6.24 89 VAL A C 1
ATOM 662 O O . VAL A 1 89 ? 32.240 30.202 21.969 1.00 6.91 89 VAL A O 1
ATOM 666 N N . GLY A 1 90 ? 31.001 28.352 22.237 1.00 6.61 90 GLY A N 1
ATOM 667 C CA . GLY A 1 90 ? 31.647 28.058 23.506 1.00 6.81 90 GLY A CA 1
ATOM 668 C C . GLY A 1 90 ? 33.136 27.796 23.359 1.00 6.47 90 GLY A C 1
ATOM 669 O O . GLY A 1 90 ? 33.955 28.325 24.101 1.00 6.74 90 GLY A O 1
ATOM 670 N N . SER A 1 91 ? 33.489 26.926 22.395 1.00 6.37 91 SER A N 1
ATOM 671 C CA . SER A 1 91 ? 34.893 26.561 22.211 1.00 6.24 91 SER A CA 1
ATOM 672 C C . SER A 1 91 ? 35.737 27.758 21.785 1.00 6.04 91 SER A C 1
ATOM 673 O O . SER A 1 91 ? 36.935 27.875 22.131 1.00 6.78 91 SER A O 1
ATOM 676 N N . ALA A 1 92 ? 35.130 28.673 21.024 1.00 6.09 92 ALA A N 1
ATOM 677 C CA . ALA A 1 92 ? 35.755 29.902 20.551 1.00 6.09 92 ALA A CA 1
ATOM 678 C C . ALA A 1 92 ? 35.986 30.908 21.655 1.00 6.38 92 ALA A C 1
ATOM 679 O O . ALA A 1 92 ? 36.549 31.991 21.397 1.00 7.33 92 ALA A O 1
ATOM 681 N N . GLY A 1 93 ? 35.582 30.620 22.903 1.00 6.26 93 GLY A N 1
ATOM 682 C CA . GLY A 1 93 ? 35.766 31.569 23.978 1.00 6.92 93 GLY A CA 1
ATOM 683 C C . GLY A 1 93 ? 34.649 32.605 24.071 1.00 7.09 93 GLY A C 1
ATOM 684 O O . GLY A 1 93 ? 34.835 33.637 24.699 1.00 8.30 93 GLY A O 1
ATOM 685 N N . GLY A 1 94 ? 33.507 32.301 23.473 1.00 7.48 94 GLY A N 1
ATOM 686 C CA . GLY A 1 94 ? 32.319 33.121 23.638 1.00 8.16 94 GLY A CA 1
ATOM 687 C C . GLY A 1 94 ? 32.144 34.199 22.601 1.00 9.43 94 GLY A C 1
ATOM 688 O O . GLY A 1 94 ? 31.285 35.060 22.841 1.00 14.21 94 GLY A O 1
ATOM 689 N N . ALA A 1 95 ? 32.890 34.188 21.517 1.00 8.02 95 ALA A N 1
ATOM 690 C CA . ALA A 1 95 ? 32.785 35.202 20.486 1.00 8.27 95 ALA A CA 1
ATOM 691 C C . ALA A 1 95 ? 33.332 34.657 19.146 1.00 7.85 95 ALA A C 1
ATOM 692 O O . ALA A 1 95 ? 34.343 33.957 19.134 1.00 8.15 95 ALA A O 1
ATOM 694 N N . VAL A 1 96 ? 32.626 34.999 18.102 1.00 8.27 96 VAL A N 1
ATOM 695 C CA . VAL A 1 96 ? 33.022 34.752 16.706 1.00 7.91 96 VAL A CA 1
ATOM 696 C C . VAL A 1 96 ? 32.742 36.038 15.956 1.00 8.38 96 VAL A C 1
ATOM 697 O O . VAL A 1 96 ? 31.837 36.803 16.320 1.00 10.78 96 VAL A O 1
ATOM 704 N N . GLN A 1 97 ? 33.441 36.325 14.867 1.00 7.40 97 GLN A N 1
ATOM 705 C CA . GLN A 1 97 ? 33.155 37.540 14.125 1.00 7.85 97 GLN A CA 1
ATOM 706 C C . GLN A 1 97 ? 31.721 37.547 13.617 1.00 8.05 97 GLN A C 1
ATOM 707 O O . GLN A 1 97 ? 30.965 38.523 13.743 1.00 9.17 97 GLN A O 1
ATOM 713 N N . GLN A 1 98 ? 31.349 36.426 12.988 1.00 8.90 98 GLN A N 1
ATOM 714 C CA . GLN A 1 98 ? 30.051 36.214 12.407 1.00 9.93 98 GLN A CA 1
ATOM 715 C C . GLN A 1 98 ? 29.905 34.683 12.300 1.00 8.69 98 GLN A C 1
ATOM 716 O O . GLN A 1 98 ? 30.905 33.999 12.024 1.00 8.69 98 GLN A O 1
ATOM 722 N N . LEU A 1 99 ? 28.667 34.184 12.441 1.00 8.64 99 LEU A N 1
ATOM 723 C CA . LEU A 1 99 ? 28.371 32.808 12.187 1.00 7.63 99 LEU A CA 1
ATOM 724 C C . LEU A 1 99 ? 27.458 32.765 10.980 1.00 7.34 99 LEU A C 1
ATOM 725 O O . LEU A 1 99 ? 26.334 33.312 11.033 1.00 9.15 99 LEU A O 1
ATOM 734 N N . LEU A 1 100 ? 27.889 32.095 9.912 1.00 7.20 100 LEU A N 1
ATOM 735 C CA . LEU A 1 100 ? 27.156 31.992 8.675 1.00 7.55 100 LEU A CA 1
ATOM 736 C C . LEU A 1 100 ? 26.576 30.599 8.538 1.00 7.67 100 LEU A C 1
ATOM 737 O O . LEU A 1 100 ? 27.327 29.625 8.552 1.00 9.82 100 LEU A O 1
ATOM 742 N N . PHE A 1 101 ? 25.258 30.523 8.359 1.00 7.06 101 PHE A N 1
ATOM 743 C CA . PHE A 1 101 ? 24.579 29.253 8.155 1.00 7.10 101 PHE A CA 1
ATOM 744 C C . PHE A 1 101 ? 24.316 29.088 6.658 1.00 7.35 101 PHE A C 1
ATOM 745 O O . PHE A 1 101 ? 23.478 29.786 6.086 1.00 8.04 101 PHE A O 1
ATOM 753 N N . TYR A 1 102 ? 25.054 28.146 6.047 1.00 7.34 102 TYR A N 1
ATOM 754 C CA . TYR A 1 102 ? 24.931 27.845 4.624 1.00 7.38 102 TYR A CA 1
ATOM 755 C C . TYR A 1 102 ? 23.924 26.738 4.477 1.00 7.49 102 TYR A C 1
ATOM 756 O O . TYR A 1 102 ? 24.236 25.556 4.706 1.00 7.99 102 TYR A O 1
ATOM 765 N N . MET A 1 103 ? 22.672 27.115 4.126 1.00 8.12 103 MET A N 1
ATOM 766 C CA . MET A 1 103 ? 21.544 26.215 4.173 1.00 8.10 103 MET A CA 1
ATOM 767 C C . MET A 1 103 ? 21.340 25.516 2.829 1.00 8.85 103 MET A C 1
ATOM 768 O O . MET A 1 103 ? 21.155 26.173 1.781 1.00 9.45 103 MET A O 1
ATOM 773 N N . ALA A 1 104 ? 21.358 24.186 2.838 1.00 8.64 104 ALA A N 1
ATOM 774 C CA . ALA A 1 104 ? 21.046 23.404 1.647 1.00 9.19 104 ALA A CA 1
ATOM 775 C C . ALA A 1 104 ? 19.543 23.359 1.393 1.00 10.16 104 ALA A C 1
ATOM 776 O O . ALA A 1 104 ? 18.743 23.195 2.303 1.00 11.79 104 ALA A O 1
ATOM 778 N N . ASP A 1 105 ? 19.204 23.531 0.127 1.00 11.08 105 ASP A N 1
ATOM 779 C CA . ASP A 1 105 ? 17.802 23.408 -0.351 1.00 13.03 105 ASP A CA 1
ATOM 780 C C . ASP A 1 105 ? 17.336 21.976 -0.186 1.00 13.65 105 ASP A C 1
ATOM 781 O O . ASP A 1 105 ? 17.956 21.067 -0.716 1.00 20.19 105 ASP A O 1
ATOM 786 N N . GLN A 1 106 ? 16.237 21.754 0.504 1.00 13.75 106 GLN A N 1
ATOM 787 C CA . GLN A 1 106 ? 15.709 20.389 0.737 1.00 14.21 106 GLN A CA 1
ATOM 788 C C . GLN A 1 106 ? 14.907 19.823 -0.411 1.00 15.89 106 GLN A C 1
ATOM 789 O O . GLN A 1 106 ? 14.537 18.638 -0.365 1.00 19.76 106 GLN A O 1
ATOM 795 N N . SER A 1 107 ? 14.601 20.642 -1.406 1.00 17.04 107 SER A N 1
ATOM 796 C CA . SER A 1 107 ? 13.802 20.091 -2.504 1.00 18.13 107 SER A CA 1
ATOM 797 C C . SER A 1 107 ? 14.683 19.879 -3.739 1.00 19.03 107 SER A C 1
ATOM 798 O O . SER A 1 107 ? 14.137 19.530 -4.767 1.00 25.31 107 SER A O 1
ATOM 801 N N . ALA A 1 108 ? 15.972 20.100 -3.630 1.00 19.34 108 ALA A N 1
ATOM 802 C CA . ALA A 1 108 ? 16.897 19.765 -4.719 1.00 18.72 108 ALA A CA 1
ATOM 803 C C . ALA A 1 108 ? 17.043 18.255 -4.814 1.00 20.78 108 ALA A C 1
ATOM 804 O O . ALA A 1 108 ? 17.019 17.502 -3.820 1.00 27.90 108 ALA A O 1
ATOM 806 N N . SER A 1 109 ? 17.301 17.760 -6.013 1.00 20.55 109 SER A N 1
ATOM 807 C CA . SER A 1 109 ? 17.460 16.328 -6.316 1.00 26.36 109 SER A CA 1
ATOM 808 C C . SER A 1 109 ? 18.666 15.713 -5.618 1.00 26.89 109 SER A C 1
ATOM 809 O O . SER A 1 109 ? 19.742 16.337 -5.596 1.00 19.73 109 SER A O 1
ATOM 812 N N . GLY A 1 110 ? 18.563 14.524 -5.087 1.00 32.78 110 GLY A N 1
ATOM 813 C CA . GLY A 1 110 ? 19.627 13.723 -4.500 1.00 31.02 110 GLY A CA 1
ATOM 814 C C . GLY A 1 110 ? 20.464 14.503 -3.509 1.00 24.04 110 GLY A C 1
ATOM 815 O O . GLY A 1 110 ? 19.950 15.117 -2.554 1.00 27.68 110 GLY A O 1
ATOM 816 N N . ASN A 1 111 ? 21.779 14.576 -3.723 1.00 18.53 111 ASN A N 1
ATOM 817 C CA . ASN A 1 111 ? 22.643 15.334 -2.831 1.00 14.02 111 ASN A CA 1
ATOM 818 C C . ASN A 1 111 ? 22.993 16.708 -3.381 1.00 11.57 111 ASN A C 1
ATOM 819 O O . ASN A 1 111 ? 23.852 17.375 -2.876 1.00 11.56 111 ASN A O 1
ATOM 824 N N . THR A 1 112 ? 22.241 17.107 -4.463 1.00 12.50 112 THR A N 1
ATOM 825 C CA . THR A 1 112 ? 22.681 18.372 -5.111 1.00 12.38 112 THR A CA 1
ATOM 826 C C . THR A 1 112 ? 22.483 19.584 -4.220 1.00 10.49 112 THR A C 1
ATOM 827 O O . THR A 1 112 ? 23.235 20.555 -4.345 1.00 11.75 112 THR A O 1
ATOM 831 N N . GLY A 1 113 ? 21.491 19.543 -3.324 1.00 11.25 113 GLY A N 1
ATOM 832 C CA . GLY A 1 113 ? 21.312 20.716 -2.411 1.00 11.52 113 GLY A CA 1
ATOM 833 C C . GLY A 1 113 ? 22.515 20.872 -1.490 1.00 9.86 113 GLY A C 1
ATOM 834 O O . GLY A 1 113 ? 23.021 21.961 -1.263 1.00 9.72 113 GLY A O 1
ATOM 835 N N . LEU A 1 114 ? 22.977 19.746 -0.917 1.00 9.87 114 LEU A N 1
ATOM 836 C CA . LEU A 1 114 ? 24.132 19.768 -0.054 1.00 9.15 114 LEU A CA 1
ATOM 837 C C . LEU A 1 114 ? 25.383 20.183 -0.812 1.00 8.28 114 LEU A C 1
ATOM 838 O O . LEU A 1 114 ? 26.172 21.028 -0.339 1.00 8.62 114 LEU A O 1
ATOM 843 N N . THR A 1 115 ? 25.586 19.652 -2.025 1.00 8.52 115 THR A N 1
ATOM 844 C CA . THR A 1 115 ? 26.704 20.053 -2.818 1.00 8.58 115 THR A CA 1
ATOM 845 C C . THR A 1 115 ? 26.723 21.556 -3.058 1.00 8.43 115 THR A C 1
ATOM 846 O O . THR A 1 115 ? 27.772 22.212 -2.967 1.00 9.06 115 THR A O 1
ATOM 850 N N . GLN A 1 116 ? 25.540 22.125 -3.368 1.00 8.44 116 GLN A N 1
ATOM 851 C CA . GLN A 1 116 ? 25.424 23.554 -3.614 1.00 9.66 116 GLN A CA 1
ATOM 852 C C . GLN A 1 116 ? 25.730 24.355 -2.334 1.00 8.31 116 GLN A C 1
ATOM 853 O O . GLN A 1 116 ? 26.261 25.468 -2.422 1.00 9.02 116 GLN A O 1
ATOM 864 N N . ALA A 1 117 ? 25.397 23.818 -1.143 1.00 8.75 117 ALA A N 1
ATOM 865 C CA . ALA A 1 117 ? 25.752 24.529 0.096 1.00 8.25 117 ALA A CA 1
ATOM 866 C C . ALA A 1 117 ? 27.253 24.589 0.268 1.00 7.89 117 ALA A C 1
ATOM 867 O O . ALA A 1 117 ? 27.810 25.656 0.596 1.00 8.33 117 ALA A O 1
ATOM 869 N N . PHE A 1 118 ? 27.969 23.479 0.056 1.00 7.80 118 PHE A N 1
ATOM 870 C CA . PHE A 1 118 ? 29.419 23.524 0.066 1.00 7.57 118 PHE A CA 1
ATOM 871 C C . PHE A 1 118 ? 29.962 24.506 -0.956 1.00 8.10 118 PHE A C 1
ATOM 872 O O . PHE A 1 118 ? 30.857 25.316 -0.677 1.00 8.19 118 PHE A O 1
ATOM 880 N N . ASN A 1 119 ? 29.409 24.445 -2.179 1.00 8.21 119 ASN A N 1
ATOM 881 C CA . ASN A 1 119 ? 29.873 25.303 -3.259 1.00 8.77 119 ASN A CA 1
ATOM 882 C C . ASN A 1 119 ? 29.714 26.779 -2.885 1.00 8.80 119 ASN A C 1
ATOM 883 O O . ASN A 1 119 ? 30.609 27.580 -3.172 1.00 9.73 119 ASN A O 1
ATOM 888 N N . GLN A 1 120 ? 28.584 27.147 -2.291 1.00 8.85 120 GLN A N 1
ATOM 889 C CA . GLN A 1 120 ? 28.360 28.545 -1.968 1.00 9.64 120 GLN A CA 1
ATOM 890 C C . GLN A 1 120 ? 29.401 29.021 -0.929 1.00 8.88 120 GLN A C 1
ATOM 891 O O . GLN A 1 120 ? 29.890 30.146 -0.999 1.00 9.94 120 GLN A O 1
ATOM 897 N N . ALA A 1 121 ? 29.690 28.182 0.083 1.00 8.59 121 ALA A N 1
ATOM 898 C CA . ALA A 1 121 ? 30.658 28.576 1.102 1.00 9.32 121 ALA A CA 1
ATOM 899 C C . ALA A 1 121 ? 32.028 28.804 0.493 1.00 8.70 121 ALA A C 1
ATOM 900 O O . ALA A 1 121 ? 32.782 29.719 0.909 1.00 9.75 121 ALA A O 1
ATOM 902 N N . VAL A 1 122 ? 32.425 27.978 -0.500 1.00 8.32 122 VAL A N 1
ATOM 903 C CA . VAL A 1 122 ? 33.709 28.116 -1.151 1.00 8.49 122 VAL A CA 1
ATOM 904 C C . VAL A 1 122 ? 33.723 29.297 -2.106 1.00 8.76 122 VAL A C 1
ATOM 905 O O . VAL A 1 122 ? 34.666 30.086 -2.134 1.00 9.77 122 VAL A O 1
ATOM 909 N N . SER A 1 123 ? 32.667 29.469 -2.895 1.00 9.11 123 SER A N 1
ATOM 910 C CA . SER A 1 123 ? 32.575 30.594 -3.844 1.00 10.13 123 SER A CA 1
ATOM 911 C C . SER A 1 123 ? 32.612 31.908 -3.095 1.00 9.62 123 SER A C 1
ATOM 912 O O . SER A 1 123 ? 33.327 32.816 -3.506 1.00 11.67 123 SER A O 1
ATOM 915 N N . ASP A 1 124 ? 31.848 32.040 -2.027 1.00 9.71 124 ASP A N 1
ATOM 916 C CA . ASP A 1 124 ? 31.820 33.283 -1.275 1.00 10.29 124 ASP A CA 1
ATOM 917 C C . ASP A 1 124 ? 33.189 33.569 -0.675 1.00 9.78 124 ASP A C 1
ATOM 918 O O . ASP A 1 124 ? 33.610 34.725 -0.601 1.00 11.22 124 ASP A O 1
ATOM 923 N N . ASN A 1 125 ? 33.816 32.537 -0.125 1.00 9.59 125 ASN A N 1
ATOM 924 C CA . ASN A 1 125 ? 35.137 32.678 0.441 1.00 9.61 125 ASN A CA 1
ATOM 925 C C . ASN A 1 125 ? 35.202 33.791 1.506 1.00 9.90 125 ASN A C 1
ATOM 926 O O . ASN A 1 125 ? 36.140 34.596 1.518 1.00 11.11 125 ASN A O 1
ATOM 931 N N . VAL A 1 126 ? 34.215 33.783 2.395 1.00 9.13 126 VAL A N 1
ATOM 932 C CA . VAL A 1 126 ? 34.194 34.726 3.508 1.00 10.62 126 VAL A CA 1
ATOM 933 C C . VAL A 1 126 ? 34.447 34.045 4.854 1.00 9.10 126 VAL A C 1
ATOM 934 O O . VAL A 1 126 ? 35.029 34.668 5.732 1.00 11.78 126 VAL A O 1
ATOM 941 N N . ALA A 1 127 ? 34.016 32.798 5.030 1.00 8.69 127 ALA A N 1
ATOM 942 C CA . ALA A 1 127 ? 34.275 32.037 6.234 1.00 8.10 127 ALA A CA 1
ATOM 943 C C . ALA A 1 127 ? 35.660 31.398 6.127 1.00 7.81 127 ALA A C 1
ATOM 944 O O . ALA A 1 127 ? 35.960 30.740 5.142 1.00 9.45 127 ALA A O 1
ATOM 946 N N . LYS A 1 128 ? 36.473 31.555 7.159 1.00 7.34 128 LYS A N 1
ATOM 947 C CA . LYS A 1 128 ? 37.781 30.938 7.195 1.00 7.06 128 LYS A CA 1
ATOM 948 C C . LYS A 1 128 ? 37.714 29.450 7.563 1.00 6.35 128 LYS A C 1
ATOM 949 O O . LYS A 1 128 ? 38.563 28.673 7.121 1.00 6.92 128 LYS A O 1
ATOM 955 N N . VAL A 1 129 ? 36.751 29.105 8.401 1.00 6.16 129 VAL A N 1
ATOM 956 C CA . VAL A 1 129 ? 36.595 27.757 8.945 1.00 6.16 129 VAL A CA 1
ATOM 957 C C . VAL A 1 129 ? 35.109 27.406 8.801 1.00 5.90 129 VAL A C 1
ATOM 958 O O . VAL A 1 129 ? 34.261 28.257 9.125 1.00 6.60 129 VAL A O 1
ATOM 962 N N . ILE A 1 130 ? 34.801 26.202 8.342 1.00 5.88 130 ILE A N 1
ATOM 963 C CA . ILE A 1 130 ? 33.428 25.776 8.066 1.00 5.89 130 ILE A CA 1
ATOM 964 C C . ILE A 1 130 ? 33.218 24.394 8.690 1.00 5.82 130 ILE A C 1
ATOM 965 O O . ILE A 1 130 ? 33.978 23.465 8.418 1.00 6.69 130 ILE A O 1
ATOM 971 N N . ASN A 1 131 ? 32.173 24.298 9.514 1.00 5.71 131 ASN A N 1
ATOM 972 C CA . ASN A 1 131 ? 31.790 23.020 10.139 1.00 5.65 131 ASN A CA 1
ATOM 973 C C . ASN A 1 131 ? 30.829 22.227 9.259 1.00 5.41 131 ASN A C 1
ATOM 974 O O . ASN A 1 131 ? 29.842 22.753 8.765 1.00 5.89 131 ASN A O 1
ATOM 979 N N . VAL A 1 132 ? 31.104 20.907 9.217 1.00 5.30 132 VAL A N 1
ATOM 980 C CA . VAL A 1 132 ? 30.246 19.946 8.523 1.00 5.61 132 VAL A CA 1
ATOM 981 C C . VAL A 1 132 ? 30.023 18.754 9.454 1.00 5.54 132 VAL A C 1
ATOM 982 O O . VAL A 1 132 ? 30.807 17.784 9.455 1.00 5.80 132 VAL A O 1
ATOM 986 N N . SER A 1 133 ? 28.960 18.790 10.256 1.00 5.48 133 SER A N 1
ATOM 987 C CA . SER A 1 133 ? 28.615 17.697 11.160 1.00 5.68 133 SER A CA 1
ATOM 988 C C . SER A 1 133 ? 27.646 16.726 10.475 1.00 6.46 133 SER A C 1
ATOM 989 O O . SER A 1 133 ? 26.536 16.517 10.915 1.00 8.39 133 SER A O 1
ATOM 992 N N . LEU A 1 134 ? 28.100 16.170 9.336 1.00 6.50 134 LEU A N 1
ATOM 993 C CA . LEU A 1 134 ? 27.308 15.372 8.442 1.00 7.30 134 LEU A CA 1
ATOM 994 C C . LEU A 1 134 ? 28.174 14.272 7.854 1.00 6.57 134 LEU A C 1
ATOM 995 O O . LEU A 1 134 ? 29.382 14.472 7.651 1.00 7.23 134 LEU A O 1
ATOM 1000 N N . GLY A 1 135 ? 27.547 13.177 7.472 1.00 7.54 135 GLY A N 1
ATOM 1001 C CA . GLY A 1 135 ? 28.310 12.118 6.817 1.00 8.43 135 GLY A CA 1
ATOM 1002 C C . GLY A 1 135 ? 27.415 10.964 6.399 1.00 7.88 135 GLY A C 1
ATOM 1003 O O . GLY A 1 135 ? 26.329 10.775 6.936 1.00 8.90 135 GLY A O 1
ATOM 1004 N N . TRP A 1 136 ? 27.930 10.202 5.433 1.00 7.47 136 TRP A N 1
ATOM 1005 C CA . TRP A 1 136 ? 27.292 8.963 5.043 1.00 7.61 136 TRP A CA 1
ATOM 1006 C C . TRP A 1 136 ? 28.321 8.104 4.314 1.00 7.05 136 TRP A C 1
ATOM 1007 O O . TRP A 1 136 ? 29.424 8.553 3.965 1.00 7.62 136 TRP A O 1
ATOM 1018 N N . CYS A 1 137 ? 27.980 6.854 4.090 1.00 7.42 137 CYS A N 1
ATOM 1019 C CA . CYS A 1 137 ? 28.887 5.894 3.472 1.00 7.71 137 CYS A CA 1
ATOM 1020 C C . CYS A 1 137 ? 29.574 6.448 2.231 1.00 7.16 137 CYS A C 1
ATOM 1021 O O . CYS A 1 137 ? 28.914 6.812 1.238 1.00 7.44 137 CYS A O 1
ATOM 1024 N N . GLU A 1 138 ? 30.932 6.436 2.232 1.00 6.83 138 GLU A N 1
ATOM 1025 C CA . GLU A 1 138 ? 31.626 7.042 1.106 1.00 6.46 138 GLU A CA 1
ATOM 1026 C C . GLU A 1 138 ? 31.357 6.297 -0.201 1.00 6.64 138 GLU A C 1
ATOM 1027 O O . GLU A 1 138 ? 31.451 6.886 -1.291 1.00 7.19 138 GLU A O 1
ATOM 1033 N N . ALA A 1 139 ? 31.089 4.995 -0.136 1.00 6.86 139 ALA A N 1
ATOM 1034 C CA . ALA A 1 139 ? 30.850 4.192 -1.345 1.00 7.21 139 ALA A CA 1
ATOM 1035 C C . ALA A 1 139 ? 29.525 4.573 -1.998 1.00 7.76 139 ALA A C 1
ATOM 1036 O O . ALA A 1 139 ? 29.423 4.488 -3.240 1.00 8.42 139 ALA A O 1
ATOM 1038 N N . ASP A 1 140 ? 28.562 5.024 -1.233 1.00 7.96 140 ASP A N 1
ATOM 1039 C CA . ASP A 1 140 ? 27.282 5.510 -1.765 1.00 8.55 140 ASP A CA 1
ATOM 1040 C C . ASP A 1 140 ? 27.528 6.864 -2.467 1.00 8.60 140 ASP A C 1
ATOM 1041 O O . ASP A 1 140 ? 27.060 7.103 -3.572 1.00 9.33 140 ASP A O 1
ATOM 1046 N N . ALA A 1 141 ? 28.296 7.748 -1.786 1.00 8.06 141 ALA A N 1
ATOM 1047 C CA . ALA A 1 141 ? 28.648 9.026 -2.381 1.00 8.07 141 ALA A CA 1
ATOM 1048 C C . ALA A 1 141 ? 29.430 8.824 -3.686 1.00 7.64 141 ALA A C 1
ATOM 1049 O O . ALA A 1 141 ? 29.274 9.567 -4.639 1.00 8.80 141 ALA A O 1
ATOM 1051 N N . ASN A 1 142 ? 30.286 7.810 -3.711 1.00 7.74 142 ASN A N 1
ATOM 1052 C CA . ASN A 1 142 ? 31.057 7.561 -4.919 1.00 7.69 142 ASN A CA 1
ATOM 1053 C C . ASN A 1 142 ? 30.159 7.056 -6.043 1.00 8.67 142 ASN A C 1
ATOM 1054 O O . ASN A 1 142 ? 30.302 7.467 -7.201 1.00 10.68 142 ASN A O 1
ATOM 1059 N N . ALA A 1 143 ? 29.253 6.174 -5.729 1.00 9.20 143 ALA A N 1
ATOM 1060 C CA . ALA A 1 143 ? 28.446 5.485 -6.763 1.00 11.19 143 ALA A CA 1
ATOM 1061 C C . ALA A 1 143 ? 27.614 6.463 -7.557 1.00 12.20 143 ALA A C 1
ATOM 1062 O O . ALA A 1 143 ? 27.386 6.182 -8.763 1.00 17.15 143 ALA A O 1
ATOM 1064 N N . ASP A 1 144 ? 27.122 7.535 -6.959 1.00 11.03 144 ASP A N 1
ATOM 1065 C CA . ASP A 1 144 ? 26.190 8.431 -7.590 1.00 12.03 144 ASP A CA 1
ATOM 1066 C C . ASP A 1 144 ? 26.888 9.732 -8.045 1.00 12.02 144 ASP A C 1
ATOM 1067 O O . ASP A 1 144 ? 26.182 10.608 -8.530 1.00 14.16 144 ASP A O 1
ATOM 1072 N N . GLY A 1 145 ? 28.213 9.797 -7.940 1.00 11.16 145 GLY A N 1
ATOM 1073 C CA . GLY A 1 145 ? 28.966 10.941 -8.425 1.00 11.97 145 GLY A CA 1
ATOM 1074 C C . GLY A 1 145 ? 29.074 12.094 -7.420 1.00 10.27 145 GLY A C 1
ATOM 1075 O O . GLY A 1 145 ? 29.742 13.088 -7.704 1.00 11.25 145 GLY A O 1
ATOM 1076 N N . THR A 1 146 ? 28.431 11.960 -6.259 1.00 9.41 146 THR A N 1
ATOM 1077 C CA . THR A 1 146 ? 28.505 13.032 -5.272 1.00 8.96 146 THR A CA 1
ATOM 1078 C C . THR A 1 146 ? 29.919 13.264 -4.794 1.00 8.51 146 THR A C 1
ATOM 1079 O O . THR A 1 146 ? 30.349 14.408 -4.581 1.00 8.73 146 THR A O 1
ATOM 1083 N N . LEU A 1 147 ? 30.645 12.177 -4.555 1.00 8.34 147 LEU A N 1
ATOM 1084 C CA . LEU A 1 147 ? 31.998 12.254 -4.037 1.00 8.06 147 LEU A CA 1
ATOM 1085 C C . LEU A 1 147 ? 32.837 13.128 -4.976 1.00 8.14 147 LEU A C 1
ATOM 1086 O O . LEU A 1 147 ? 33.492 14.093 -4.556 1.00 8.73 147 LEU A O 1
ATOM 1091 N N . GLN A 1 148 ? 32.847 12.800 -6.255 1.00 9.20 148 GLN A N 1
ATOM 1092 C CA . GLN A 1 148 ? 33.670 13.549 -7.205 1.00 9.96 148 GLN A CA 1
ATOM 1093 C C . GLN A 1 148 ? 33.264 15.014 -7.264 1.00 9.28 148 GLN A C 1
ATOM 1094 O O . GLN A 1 148 ? 34.135 15.896 -7.303 1.00 10.16 148 GLN A O 1
ATOM 1100 N N . ALA A 1 149 ? 31.964 15.281 -7.288 1.00 9.30 149 ALA A N 1
ATOM 1101 C CA . ALA A 1 149 ? 31.503 16.702 -7.405 1.00 9.55 149 ALA A CA 1
ATOM 1102 C C . ALA A 1 149 ? 31.952 17.485 -6.182 1.00 8.72 149 ALA A C 1
ATOM 1103 O O . ALA A 1 149 ? 32.403 18.608 -6.255 1.00 10.21 149 ALA A O 1
ATOM 1105 N N . GLU A 1 150 ? 31.753 16.896 -4.993 1.00 7.93 150 GLU A N 1
ATOM 1106 C CA . GLU A 1 150 ? 32.065 17.617 -3.754 1.00 7.71 150 GLU A CA 1
ATOM 1107 C C . GLU A 1 150 ? 33.542 17.733 -3.524 1.00 7.35 150 GLU A C 1
ATOM 1108 O O . GLU A 1 150 ? 34.009 18.762 -3.004 1.00 7.59 150 GLU A O 1
ATOM 1114 N N . ASP A 1 151 ? 34.316 16.722 -3.912 1.00 7.83 151 ASP A N 1
ATOM 1115 C CA . ASP A 1 151 ? 35.771 16.788 -3.705 1.00 7.48 151 ASP A CA 1
ATOM 1116 C C . ASP A 1 151 ? 36.360 17.966 -4.486 1.00 7.74 151 ASP A C 1
ATOM 1117 O O . ASP A 1 151 ? 37.313 18.602 -4.003 1.00 8.69 151 ASP A O 1
ATOM 1122 N N . ARG A 1 152 ? 35.843 18.274 -5.671 1.00 8.26 152 ARG A N 1
ATOM 1123 C CA . ARG A 1 152 ? 36.328 19.408 -6.422 1.00 9.04 152 ARG A CA 1
ATOM 1124 C C . ARG A 1 152 ? 36.145 20.723 -5.645 1.00 8.56 152 ARG A C 1
ATOM 1125 O O . ARG A 1 152 ? 37.017 21.608 -5.660 1.00 8.92 152 ARG A O 1
ATOM 1133 N N . ILE A 1 153 ? 35.027 20.851 -4.975 1.00 7.69 153 ILE A N 1
ATOM 1134 C CA . ILE A 1 153 ? 34.695 22.025 -4.166 1.00 7.66 153 ILE A CA 1
ATOM 1135 C C . ILE A 1 153 ? 35.652 22.117 -2.970 1.00 6.76 153 ILE A C 1
ATOM 1136 O O . ILE A 1 153 ? 36.204 23.169 -2.672 1.00 7.27 153 ILE A O 1
ATOM 1141 N N . PHE A 1 154 ? 35.831 20.989 -2.239 1.00 6.89 154 PHE A N 1
ATOM 1142 C CA . PHE A 1 154 ? 36.743 21.015 -1.110 1.00 6.66 154 PHE A CA 1
ATOM 1143 C C . PHE A 1 154 ? 38.179 21.299 -1.536 1.00 6.53 154 PHE A C 1
ATOM 1144 O O . PHE A 1 154 ? 38.922 21.953 -0.811 1.00 6.69 154 PHE A O 1
ATOM 1152 N N . ALA A 1 155 ? 38.580 20.793 -2.712 1.00 6.96 155 ALA A N 1
ATOM 1153 C CA . ALA A 1 155 ? 39.910 21.088 -3.228 1.00 7.13 155 ALA A CA 1
ATOM 1154 C C . ALA A 1 155 ? 40.089 22.598 -3.417 1.00 6.85 155 ALA A C 1
ATOM 1155 O O . ALA A 1 155 ? 41.137 23.163 -3.077 1.00 7.50 155 ALA A O 1
ATOM 1157 N N . THR A 1 156 ? 39.095 23.265 -3.984 1.00 7.14 156 THR A N 1
ATOM 1158 C CA . THR A 1 156 ? 39.162 24.709 -4.134 1.00 7.63 156 THR A CA 1
ATOM 1159 C C . THR A 1 156 ? 39.260 25.405 -2.782 1.00 7.28 156 THR A C 1
ATOM 1160 O O . THR A 1 156 ? 40.040 26.350 -2.594 1.00 7.70 156 THR A O 1
ATOM 1164 N N . ALA A 1 157 ? 38.477 24.933 -1.803 1.00 6.98 157 ALA A N 1
ATOM 1165 C CA . ALA A 1 157 ? 38.534 25.487 -0.454 1.00 7.05 157 ALA A CA 1
ATOM 1166 C C . ALA A 1 157 ? 39.949 25.435 0.095 1.00 6.64 157 ALA A C 1
ATOM 1167 O O . ALA A 1 157 ? 40.501 26.416 0.591 1.00 7.19 157 ALA A O 1
ATOM 1169 N N . ALA A 1 158 ? 40.551 24.230 0.039 1.00 6.58 158 ALA A N 1
ATOM 1170 C CA . ALA A 1 158 ? 41.899 24.076 0.597 1.00 6.78 158 ALA A CA 1
ATOM 1171 C C . ALA A 1 158 ? 42.882 25.013 -0.108 1.00 6.81 158 ALA A C 1
ATOM 1172 O O . ALA A 1 158 ? 43.733 25.649 0.530 1.00 7.48 158 ALA A O 1
ATOM 1174 N N . ALA A 1 159 ? 42.775 25.121 -1.431 1.00 6.90 159 ALA A N 1
ATOM 1175 C CA . ALA A 1 159 ? 43.704 25.959 -2.195 1.00 7.57 159 ALA A CA 1
ATOM 1176 C C . ALA A 1 159 ? 43.556 27.431 -1.837 1.00 8.10 159 ALA A C 1
ATOM 1177 O O . ALA A 1 159 ? 44.509 28.208 -1.917 1.00 11.02 159 ALA A O 1
ATOM 1179 N N . GLN A 1 160 ? 42.345 27.839 -1.451 1.00 7.54 160 GLN A N 1
ATOM 1180 C CA . GLN A 1 160 ? 42.094 29.240 -1.065 1.00 9.63 160 GLN A CA 1
ATOM 1181 C C . GLN A 1 160 ? 42.347 29.471 0.423 1.00 7.95 160 GLN A C 1
ATOM 1182 O O . GLN A 1 160 ? 42.180 30.605 0.889 1.00 9.57 160 GLN A O 1
ATOM 1193 N N . GLY A 1 161 ? 42.781 28.471 1.173 1.00 7.45 161 GLY A N 1
ATOM 1194 C CA . GLY A 1 161 ? 43.133 28.651 2.573 1.00 7.84 161 GLY A CA 1
ATOM 1195 C C . GLY A 1 161 ? 41.987 28.499 3.552 1.00 7.51 161 GLY A C 1
ATOM 1196 O O . GLY A 1 161 ? 42.154 28.869 4.714 1.00 8.68 161 GLY A O 1
ATOM 1197 N N . GLN A 1 162 ? 40.851 27.941 3.104 1.00 7.01 162 GLN A N 1
ATOM 1198 C CA . GLN A 1 162 ? 39.729 27.643 4.025 1.00 7.07 162 GLN A CA 1
ATOM 1199 C C . GLN A 1 162 ? 39.921 26.243 4.627 1.00 7.14 162 GLN A C 1
ATOM 1200 O O . GLN A 1 162 ? 40.388 25.315 3.981 1.00 8.10 162 GLN A O 1
ATOM 1206 N N . THR A 1 163 ? 39.487 26.131 5.891 1.00 6.67 163 THR A N 1
ATOM 1207 C CA . THR A 1 163 ? 39.443 24.853 6.589 1.00 6.77 163 THR A CA 1
ATOM 1208 C C . THR A 1 163 ? 37.971 24.379 6.701 1.00 6.35 163 THR A C 1
ATOM 1209 O O . THR A 1 163 ? 37.222 24.958 7.473 1.00 6.80 163 THR A O 1
ATOM 1213 N N . PHE A 1 164 ? 37.612 23.309 5.990 1.00 6.21 164 PHE A N 1
ATOM 1214 C CA . PHE A 1 164 ? 36.436 22.534 6.272 1.00 5.96 164 PHE A CA 1
ATOM 1215 C C . PHE A 1 164 ? 36.787 21.463 7.320 1.00 5.97 164 PHE A C 1
ATOM 1216 O O . PHE A 1 164 ? 37.785 20.754 7.140 1.00 6.99 164 PHE A O 1
ATOM 1231 N N . SER A 1 165 ? 35.995 21.386 8.359 1.00 5.38 165 SER A N 1
ATOM 1232 C CA . SER A 1 165 ? 36.084 20.382 9.409 1.00 5.28 165 SER A CA 1
ATOM 1233 C C . SER A 1 165 ? 34.868 19.482 9.314 1.00 5.13 165 SER A C 1
ATOM 1234 O O . SER A 1 165 ? 33.745 19.992 9.238 1.00 6.04 165 SER A O 1
ATOM 1237 N N . VAL A 1 166 ? 35.095 18.170 9.287 1.00 5.18 166 VAL A N 1
ATOM 1238 C CA . VAL A 1 166 ? 34.020 17.225 9.075 1.00 5.07 166 VAL A CA 1
ATOM 1239 C C . VAL A 1 166 ? 34.061 16.138 10.135 1.00 5.08 166 VAL A C 1
ATOM 1240 O O . VAL A 1 166 ? 35.105 15.521 10.388 1.00 5.88 166 VAL A O 1
ATOM 1244 N N . SER A 1 167 ? 32.901 15.856 10.721 1.00 5.10 167 SER A N 1
ATOM 1245 C CA . SER A 1 167 ? 32.767 14.737 11.652 1.00 5.48 167 SER A CA 1
ATOM 1246 C C . SER A 1 167 ? 33.164 13.406 10.971 1.00 5.16 167 SER A C 1
ATOM 1247 O O . SER A 1 167 ? 32.748 13.114 9.861 1.00 5.89 167 SER A O 1
ATOM 1252 N N . SER A 1 168 ? 33.928 12.580 11.690 1.00 5.24 168 SER A N 1
ATOM 1253 C CA . SER A 1 168 ? 34.411 11.335 11.093 1.00 5.79 168 SER A CA 1
ATOM 1254 C C . SER A 1 168 ? 33.351 10.250 10.975 1.00 5.94 168 SER A C 1
ATOM 1255 O O . SER A 1 168 ? 33.581 9.299 10.235 1.00 7.01 168 SER A O 1
ATOM 1258 N N . GLY A 1 169 ? 32.261 10.368 11.706 1.00 5.95 169 GLY A N 1
ATOM 1259 C CA . GLY A 1 169 ? 31.207 9.372 11.667 1.00 6.73 169 GLY A CA 1
ATOM 1260 C C . GLY A 1 169 ? 30.852 8.888 13.073 1.00 6.17 169 GLY A C 1
ATOM 1261 O O . GLY A 1 169 ? 31.664 8.948 14.005 1.00 6.56 169 GLY A O 1
ATOM 1262 N N . ASP A 1 170 ? 29.628 8.372 13.205 1.00 6.69 170 ASP A N 1
ATOM 1263 C CA . ASP A 1 170 ? 29.066 7.919 14.479 1.00 6.93 170 ASP A CA 1
ATOM 1264 C C . ASP A 1 170 ? 28.798 6.432 14.516 1.00 7.18 170 ASP A C 1
ATOM 1265 O O . ASP A 1 170 ? 28.153 5.946 15.462 1.00 8.64 170 ASP A O 1
ATOM 1270 N N . GLU A 1 171 ? 29.300 5.694 13.518 1.00 7.34 171 GLU A N 1
ATOM 1271 C CA . GLU A 1 171 ? 28.984 4.288 13.276 1.00 8.27 171 GLU A CA 1
ATOM 1272 C C . GLU A 1 171 ? 30.179 3.385 13.536 1.00 7.23 171 GLU A C 1
ATOM 1273 O O . GLU A 1 171 ? 30.200 2.224 13.100 1.00 7.93 171 GLU A O 1
ATOM 1279 N N . GLY A 1 172 ? 31.228 3.929 14.174 1.00 6.90 172 GLY A N 1
ATOM 1280 C CA . GLY A 1 172 ? 32.481 3.208 14.241 1.00 6.99 172 GLY A CA 1
ATOM 1281 C C . GLY A 1 172 ? 32.927 2.787 12.850 1.00 6.25 172 GLY A C 1
ATOM 1282 O O . GLY A 1 172 ? 32.754 3.543 11.872 1.00 6.72 172 GLY A O 1
ATOM 1283 N N . VAL A 1 173 ? 33.503 1.595 12.740 1.00 6.47 173 VAL A N 1
ATOM 1284 C CA . VAL A 1 173 ? 33.941 1.031 11.476 1.00 6.57 173 VAL A CA 1
ATOM 1285 C C . VAL A 1 173 ? 32.811 0.582 10.571 1.00 6.44 173 VAL A C 1
ATOM 1286 O O . VAL A 1 173 ? 33.071 0.155 9.441 1.00 7.40 173 VAL A O 1
ATOM 1290 N N . TYR A 1 174 ? 31.560 0.662 10.996 1.00 7.03 174 TYR A N 1
ATOM 1291 C CA . TYR A 1 174 ? 30.438 0.055 10.257 1.00 7.26 174 TYR A CA 1
ATOM 1292 C C . TYR A 1 174 ? 29.587 1.075 9.526 1.00 7.53 174 TYR A C 1
ATOM 1293 O O . TYR A 1 174 ? 28.362 0.944 9.399 1.00 9.21 174 TYR A O 1
ATOM 1302 N N . GLU A 1 175 ? 30.221 2.092 8.936 1.00 7.42 175 GLU A N 1
ATOM 1303 C CA . GLU A 1 175 ? 29.504 3.170 8.273 1.00 7.49 175 GLU A CA 1
ATOM 1304 C C . GLU A 1 175 ? 28.578 2.698 7.161 1.00 7.91 175 GLU A C 1
ATOM 1305 O O . GLU A 1 175 ? 27.435 3.167 7.068 1.00 9.47 175 GLU A O 1
ATOM 1311 N N . CYS A 1 176 ? 29.077 1.781 6.318 1.00 7.96 176 CYS A N 1
ATOM 1312 C CA . CYS A 1 176 ? 28.346 1.387 5.122 1.00 8.56 176 CYS A CA 1
ATOM 1313 C C . CYS A 1 176 ? 27.370 0.234 5.359 1.00 9.22 176 CYS A C 1
ATOM 1314 O O . CYS A 1 176 ? 26.676 -0.164 4.413 1.00 10.92 176 CYS A O 1
ATOM 1317 N N . ASN A 1 177 ? 27.298 -0.328 6.544 1.00 9.06 177 ASN A N 1
ATOM 1318 C CA . ASN A 1 177 ? 26.409 -1.445 6.840 1.00 9.73 177 ASN A CA 1
ATOM 1319 C C . ASN A 1 177 ? 25.107 -0.912 7.432 1.00 10.03 177 ASN A C 1
ATOM 1320 O O . ASN A 1 177 ? 24.903 -0.941 8.653 1.00 11.18 177 ASN A O 1
ATOM 1325 N N . ASN A 1 178 ? 24.261 -0.341 6.554 1.00 11.87 178 ASN A N 1
ATOM 1326 C CA . ASN A 1 178 ? 23.015 0.257 7.021 1.00 13.67 178 ASN A CA 1
ATOM 1327 C C . ASN A 1 178 ? 23.287 1.282 8.130 1.00 11.82 178 ASN A C 1
ATOM 1328 O O . ASN A 1 178 ? 22.526 1.336 9.105 1.00 14.63 178 ASN A O 1
ATOM 1333 N N . ARG A 1 179 ? 24.330 2.076 7.969 1.00 11.29 179 ARG A N 1
ATOM 1334 C CA . ARG A 1 179 ? 24.618 3.167 8.904 1.00 10.67 179 ARG A CA 1
ATOM 1335 C C . ARG A 1 179 ? 24.775 2.607 10.327 1.00 10.37 179 ARG A C 1
ATOM 1336 O O . ARG A 1 179 ? 24.117 3.027 11.279 1.00 11.58 179 ARG A O 1
ATOM 1344 N N . GLY A 1 180 ? 25.765 1.733 10.509 1.00 10.44 180 GLY A N 1
ATOM 1345 C CA . GLY A 1 180 ? 26.238 1.364 11.819 1.00 10.44 180 GLY A CA 1
ATOM 1346 C C . GLY A 1 180 ? 25.873 0.035 12.406 1.00 10.78 180 GLY A C 1
ATOM 1347 O O .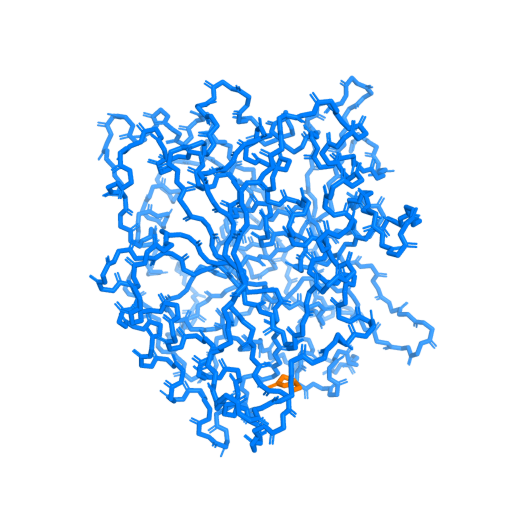 GLY A 1 180 ? 26.144 -0.230 13.608 1.00 11.69 180 GLY A O 1
ATOM 1348 N N . TYR A 1 181 ? 25.301 -0.896 11.638 1.00 11.00 181 TYR A N 1
ATOM 1349 C CA . TYR A 1 181 ? 25.006 -2.214 12.196 1.00 11.59 181 TYR A CA 1
ATOM 1350 C C . TYR A 1 181 ? 26.290 -3.052 12.205 1.00 11.42 181 TYR A C 1
ATOM 1351 O O . TYR A 1 181 ? 27.033 -3.096 11.222 1.00 11.97 181 TYR A O 1
ATOM 1360 N N . PRO A 1 182 ? 26.565 -3.773 13.308 1.00 12.59 182 PRO A N 1
ATOM 1361 C CA . PRO A 1 182 ? 27.753 -4.603 13.359 1.00 12.86 182 PRO A CA 1
ATOM 1362 C C . PRO A 1 182 ? 27.883 -5.519 12.167 1.00 12.32 182 PRO A C 1
ATOM 1363 O O . PRO A 1 182 ? 26.981 -6.185 11.717 1.00 15.38 182 PRO A O 1
ATOM 1367 N N . ASP A 1 183 ? 29.116 -5.606 11.637 1.00 13.12 183 ASP A N 1
ATOM 1368 C CA . ASP A 1 183 ? 29.418 -6.330 10.412 1.00 12.97 183 ASP A CA 1
ATOM 1369 C C . ASP A 1 183 ? 30.740 -7.023 10.524 1.00 11.45 183 ASP A C 1
ATOM 1370 O O . ASP A 1 183 ? 31.429 -7.191 9.490 1.00 11.84 183 ASP A O 1
ATOM 1375 N N . GLY A 1 184 ? 31.117 -7.511 11.683 1.00 12.73 184 GLY A N 1
ATOM 1376 C CA . GLY A 1 184 ? 32.264 -8.346 11.737 1.00 13.03 184 GLY A CA 1
ATOM 1377 C C . GLY A 1 184 ? 33.514 -7.565 11.348 1.00 10.28 184 GLY A C 1
ATOM 1378 O O . GLY A 1 184 ? 33.797 -6.449 11.788 1.00 10.25 184 GLY A O 1
ATOM 1379 N N . SER A 1 185 ? 34.289 -8.191 10.460 1.00 10.99 185 SER A N 1
ATOM 1380 C CA . SER A 1 185 ? 35.534 -7.636 10.014 1.00 9.75 185 SER A CA 1
ATOM 1381 C C . SER A 1 185 ? 35.385 -6.665 8.823 1.00 8.89 185 SER A C 1
ATOM 1382 O O . SER A 1 185 ? 36.425 -6.231 8.280 1.00 9.47 185 SER A O 1
ATOM 1385 N N . THR A 1 186 ? 34.175 -6.330 8.419 1.00 8.63 186 THR A N 1
ATOM 1386 C CA . THR A 1 186 ? 33.926 -5.472 7.264 1.00 8.31 186 THR A CA 1
ATOM 1387 C C . THR A 1 186 ? 33.858 -4.004 7.684 1.00 7.33 186 THR A C 1
ATOM 1388 O O . THR A 1 186 ? 32.922 -3.598 8.365 1.00 8.05 186 THR A O 1
ATOM 1392 N N . TYR A 1 187 ? 34.890 -3.243 7.308 1.00 6.93 187 TYR A N 1
ATOM 1393 C CA . TYR A 1 187 ? 35.099 -1.880 7.790 1.00 6.73 187 TYR A CA 1
ATOM 1394 C C . TYR A 1 187 ? 34.953 -0.884 6.628 1.00 6.14 187 TYR A C 1
ATOM 1395 O O . TYR A 1 187 ? 35.368 -1.162 5.500 1.00 6.74 187 TYR A O 1
ATOM 1404 N N . SER A 1 188 ? 34.439 0.301 6.930 1.00 6.21 188 SER A N 1
ATOM 1405 C CA . SER A 1 188 ? 34.167 1.327 5.942 1.00 6.24 188 SER A CA 1
ATOM 1406 C C . SER A 1 188 ? 34.240 2.698 6.620 1.00 5.84 188 SER A C 1
ATOM 1407 O O . SER A 1 188 ? 34.318 2.776 7.843 1.00 6.32 188 SER A O 1
ATOM 1410 N N . VAL A 1 189 ? 34.176 3.758 5.799 1.00 5.89 189 VAL A N 1
ATOM 1411 C CA . VAL A 1 189 ? 34.313 5.119 6.308 1.00 5.81 189 VAL A CA 1
ATOM 1412 C C . VAL A 1 189 ? 33.258 6.049 5.679 1.00 5.91 189 VAL A C 1
ATOM 1413 O O . VAL A 1 189 ? 32.607 5.759 4.670 1.00 6.45 189 VAL A O 1
ATOM 1417 N N . SER A 1 190 ? 33.159 7.206 6.339 1.00 5.94 190 SER A N 1
ATOM 1418 C CA . SER A 1 190 ? 32.217 8.279 5.993 1.00 6.03 190 SER A CA 1
ATOM 1419 C C . SER A 1 190 ? 32.797 9.331 5.072 1.00 6.00 190 SER A C 1
ATOM 1420 O O . SER A 1 190 ? 33.955 9.760 5.216 1.00 7.05 190 SER A O 1
ATOM 1423 N N . TRP A 1 191 ? 31.943 9.793 4.165 1.00 6.19 191 TRP A N 1
ATOM 1424 C CA . TRP A 1 191 ? 32.117 10.963 3.333 1.00 5.97 191 TRP A CA 1
ATOM 1425 C C . TRP A 1 191 ? 31.253 12.104 3.914 1.00 6.07 191 TRP A C 1
ATOM 1426 O O . TRP A 1 191 ? 30.118 11.832 4.308 1.00 6.83 191 TRP A O 1
ATOM 1437 N N . PRO A 1 192 ? 31.739 13.359 3.961 1.00 5.92 192 PRO A N 1
ATOM 1438 C CA . PRO A 1 192 ? 32.958 13.846 3.330 1.00 5.90 192 PRO A CA 1
ATOM 1439 C C . PRO A 1 192 ? 34.226 13.781 4.178 1.00 5.61 192 PRO A C 1
ATOM 1440 O O . PRO A 1 192 ? 35.262 14.291 3.749 1.00 5.97 192 PRO A O 1
ATOM 1444 N N . ALA A 1 193 ? 34.187 13.107 5.350 1.00 5.78 193 ALA A N 1
ATOM 1445 C CA . ALA A 1 193 ? 35.394 13.016 6.168 1.00 5.80 193 ALA A CA 1
ATOM 1446 C C . ALA A 1 193 ? 36.565 12.382 5.413 1.00 5.72 193 ALA A C 1
ATOM 1447 O O . ALA A 1 193 ? 37.717 12.727 5.679 1.00 6.08 193 ALA A O 1
ATOM 1449 N N . SER A 1 194 ? 36.266 11.443 4.486 1.00 5.53 194 SER A N 1
ATOM 1450 C CA . SER A 1 194 ? 37.349 10.748 3.808 1.00 5.93 194 SER A CA 1
ATOM 1451 C C . SER A 1 194 ? 38.027 11.606 2.721 1.00 5.84 194 SER A C 1
ATOM 1452 O O . SER A 1 194 ? 39.060 11.198 2.196 1.00 6.41 194 SER A O 1
ATOM 1455 N N . SER A 1 195 ? 37.517 12.809 2.441 1.00 5.64 195 SER A N 1
ATOM 1456 C CA . SER A 1 195 ? 38.218 13.696 1.533 1.00 5.74 195 SER A CA 1
ATOM 1457 C C . SER A 1 195 ? 39.573 14.115 2.109 1.00 5.49 195 SER A C 1
ATOM 1458 O O . SER A 1 195 ? 39.663 14.489 3.265 1.00 5.71 195 SER A O 1
ATOM 1461 N N . PRO A 1 196 ? 40.628 14.165 1.271 1.00 6.14 196 PRO A N 1
ATOM 1462 C CA . PRO A 1 196 ? 41.911 14.696 1.738 1.00 6.38 196 PRO A CA 1
ATOM 1463 C C . PRO A 1 196 ? 41.938 16.221 1.815 1.00 6.03 196 PRO A C 1
ATOM 1464 O O . PRO A 1 196 ? 42.920 16.793 2.230 1.00 6.56 196 PRO A O 1
ATOM 1468 N N . ASN A 1 197 ? 40.835 16.868 1.383 1.00 5.68 197 ASN A N 1
ATOM 1469 C CA . ASN A 1 197 ? 40.720 18.327 1.335 1.00 5.95 197 ASN A CA 1
ATOM 1470 C C . ASN A 1 197 ? 39.963 18.919 2.511 1.00 5.77 197 ASN A C 1
ATOM 1471 O O . ASN A 1 197 ? 39.657 20.114 2.494 1.00 6.53 197 ASN A O 1
ATOM 1476 N N . VAL A 1 198 ? 39.681 18.094 3.542 1.00 5.34 198 VAL A N 1
ATOM 1477 C CA . VAL A 1 198 ? 39.033 18.519 4.758 1.00 5.25 198 VAL A CA 1
ATOM 1478 C C . VAL A 1 198 ? 39.843 17.976 5.940 1.00 5.20 198 VAL A C 1
ATOM 1479 O O . VAL A 1 198 ? 40.626 17.032 5.796 1.00 5.75 198 VAL A O 1
ATOM 1483 N N . ILE A 1 199 ? 39.596 18.558 7.131 1.00 5.12 199 ILE A N 1
ATOM 1484 C CA . ILE A 1 199 ? 40.090 17.983 8.379 1.00 5.04 199 ILE A CA 1
ATOM 1485 C C . ILE A 1 199 ? 38.989 17.078 8.909 1.00 5.18 199 ILE A C 1
ATOM 1486 O O . ILE A 1 199 ? 37.861 17.540 9.157 1.00 5.94 199 ILE A O 1
ATOM 1491 N N . ALA A 1 200 ? 39.307 15.789 9.081 1.00 4.99 200 ALA A N 1
ATOM 1492 C CA . ALA A 1 200 ? 38.370 14.807 9.626 1.00 4.92 200 ALA A CA 1
ATOM 1493 C C . ALA A 1 200 ? 38.570 14.753 11.139 1.00 4.90 200 ALA A C 1
ATOM 1494 O O . ALA A 1 200 ? 39.702 14.577 11.607 1.00 5.19 200 ALA A O 1
ATOM 1496 N N . VAL A 1 201 ? 37.469 14.868 11.879 1.00 4.95 201 VAL A N 1
ATOM 1497 C CA . VAL A 1 201 ? 37.531 14.964 13.349 1.00 4.96 201 VAL A CA 1
ATOM 1498 C C . VAL A 1 201 ? 36.762 13.791 13.974 1.00 5.07 201 VAL A C 1
ATOM 1499 O O . VAL A 1 201 ? 35.541 13.660 13.783 1.00 5.44 201 VAL A O 1
ATOM 1503 N N . GLY A 1 202 ? 37.509 12.956 14.685 1.00 5.06 202 GLY A N 1
ATOM 1504 C CA . GLY A 1 202 ? 36.963 11.805 15.390 1.00 5.49 202 GLY A CA 1
ATOM 1505 C C . GLY A 1 202 ? 36.608 12.142 16.829 1.00 5.17 202 GLY A C 1
ATOM 1506 O O . GLY A 1 202 ? 36.584 13.308 17.247 1.00 5.19 202 GLY A O 1
ATOM 1507 N N . GLY A 1 203 ? 36.304 11.073 17.578 1.00 5.42 203 GLY A N 1
ATOM 1508 C CA . GLY A 1 203 ? 35.609 11.223 18.841 1.00 5.31 203 GLY A CA 1
ATOM 1509 C C . GLY A 1 203 ? 36.249 10.502 20.015 1.00 5.38 203 GLY A C 1
ATOM 1510 O O . GLY A 1 203 ? 36.678 9.334 19.904 1.00 5.70 203 GLY A O 1
ATOM 1511 N N . THR A 1 204 ? 36.200 11.178 21.164 1.00 5.49 204 THR A N 1
ATOM 1512 C CA . THR A 1 204 ? 36.725 10.673 22.413 1.00 5.86 204 THR A CA 1
ATOM 1513 C C . THR A 1 204 ? 35.646 10.581 23.495 1.00 5.68 204 THR A C 1
ATOM 1514 O O . THR A 1 204 ? 34.577 11.185 23.417 1.00 6.32 204 THR A O 1
ATOM 1518 N N . THR A 1 205 ? 35.987 9.793 24.524 1.00 6.20 205 THR A N 1
ATOM 1519 C CA . THR A 1 205 ? 35.300 9.830 25.815 1.00 5.99 205 THR A CA 1
ATOM 1520 C C . THR A 1 205 ? 36.146 10.685 26.721 1.00 6.25 205 THR A C 1
ATOM 1521 O O . THR A 1 205 ? 37.331 10.386 26.938 1.00 7.02 205 THR A O 1
ATOM 1525 N N . LEU A 1 206 ? 35.589 11.787 27.219 1.00 6.41 206 LEU A N 1
ATOM 1526 C CA . LEU A 1 206 ? 36.342 12.806 27.929 1.00 6.63 206 LEU A CA 1
ATOM 1527 C C . LEU A 1 206 ? 36.101 12.682 29.445 1.00 7.13 206 LEU A C 1
ATOM 1528 O O . LEU A 1 206 ? 34.950 12.742 29.898 1.00 8.29 206 LEU A O 1
ATOM 1533 N N . TYR A 1 207 ? 37.175 12.550 30.187 1.00 7.02 207 TYR A N 1
ATOM 1534 C CA . TYR A 1 207 ? 37.151 12.532 31.647 1.00 7.57 207 TYR A CA 1
ATOM 1535 C C . TYR A 1 207 ? 37.790 13.817 32.158 1.00 8.23 207 TYR A C 1
ATOM 1536 O O . TYR A 1 207 ? 38.844 14.224 31.666 1.00 8.62 207 TYR A O 1
ATOM 1545 N N . THR A 1 208 ? 37.160 14.420 33.172 1.00 8.45 208 THR A N 1
ATOM 1546 C CA . THR A 1 208 ? 37.628 15.654 33.803 1.00 8.88 208 THR A CA 1
ATOM 1547 C C . THR A 1 208 ? 37.816 15.411 35.292 1.00 9.32 208 THR A C 1
ATOM 1548 O O . THR A 1 208 ? 37.192 14.543 35.892 1.00 11.29 208 THR A O 1
ATOM 1552 N N . THR A 1 209 ? 38.640 16.268 35.873 1.00 10.49 209 THR A N 1
ATOM 1553 C CA . THR A 1 209 ? 38.881 16.217 37.320 1.00 12.27 209 THR A CA 1
ATOM 1554 C C . THR A 1 209 ? 37.765 16.922 38.017 1.00 14.16 209 THR A C 1
ATOM 1555 O O . THR A 1 209 ? 36.932 17.616 37.447 1.00 16.00 209 THR A O 1
ATOM 1559 N N . SER A 1 210 ? 37.746 16.796 39.365 1.00 19.38 210 SER A N 1
ATOM 1560 C CA . SER A 1 210 ? 36.697 17.459 40.150 1.00 25.82 210 SER A CA 1
ATOM 1561 C C . SER A 1 210 ? 36.773 18.971 40.001 1.00 21.19 210 SER A C 1
ATOM 1562 O O . SER A 1 210 ? 35.721 19.623 40.148 1.00 29.72 210 SER A O 1
ATOM 1565 N N . ALA A 1 211 ? 37.941 19.491 39.719 1.00 15.24 211 ALA A N 1
ATOM 1566 C CA . ALA A 1 211 ? 38.028 20.948 39.508 1.00 15.19 211 ALA A CA 1
ATOM 1567 C C . ALA A 1 211 ? 37.692 21.337 38.083 1.00 16.87 211 ALA A C 1
ATOM 1568 O O . ALA A 1 211 ? 37.738 22.515 37.739 1.00 21.39 211 ALA A O 1
ATOM 1570 N N . GLY A 1 212 ? 37.399 20.376 37.217 1.00 15.47 212 GLY A N 1
ATOM 1571 C CA . GLY A 1 212 ? 36.963 20.635 35.876 1.00 16.76 212 GLY A CA 1
ATOM 1572 C C . GLY A 1 212 ? 38.042 20.618 34.864 1.00 14.06 212 GLY A C 1
ATOM 1573 O O . GLY A 1 212 ? 37.785 20.911 33.682 1.00 16.77 212 GLY A O 1
ATOM 1574 N N . ALA A 1 213 ? 39.224 20.264 35.286 1.00 12.22 213 ALA A N 1
ATOM 1575 C CA . ALA A 1 213 ? 40.324 20.221 34.349 1.00 11.99 213 ALA A CA 1
ATOM 1576 C C . ALA A 1 213 ? 40.334 18.955 33.522 1.00 10.61 213 ALA A C 1
ATOM 1577 O O . ALA A 1 213 ? 39.741 17.934 33.883 1.00 10.66 213 ALA A O 1
ATOM 1579 N N . TYR A 1 214 ? 41.056 18.969 32.415 1.00 10.43 214 TYR A N 1
ATOM 1580 C CA . TYR A 1 214 ? 41.311 17.770 31.659 1.00 9.10 214 TYR A CA 1
ATOM 1581 C C . TYR A 1 214 ? 41.905 16.675 32.510 1.00 9.40 214 TYR A C 1
ATOM 1582 O O . TYR A 1 214 ? 42.904 16.909 33.223 1.00 10.68 214 TYR A O 1
ATOM 1591 N N . SER A 1 215 ? 41.359 15.463 32.444 1.00 8.88 215 SER A N 1
ATOM 1592 C CA . SER A 1 215 ? 41.971 14.295 33.079 1.00 9.25 215 SER A CA 1
ATOM 1593 C C . SER A 1 215 ? 42.531 13.337 32.022 1.00 9.05 215 SER A C 1
ATOM 1594 O O . SER A 1 215 ? 43.716 13.098 31.994 1.00 11.00 215 SER A O 1
ATOM 1597 N N . ASN A 1 216 ? 41.653 12.784 31.170 1.00 8.28 216 ASN A N 1
ATOM 1598 C CA . ASN A 1 216 ? 42.111 11.821 30.160 1.00 8.73 216 ASN A CA 1
ATOM 1599 C C . ASN A 1 216 ? 40.998 11.646 29.136 1.00 7.08 216 ASN A C 1
ATOM 1600 O O . ASN A 1 216 ? 39.864 12.026 29.376 1.00 8.00 216 ASN A O 1
ATOM 1609 N N . GLU A 1 217 ? 41.371 11.088 28.005 1.00 7.44 217 GLU A N 1
ATOM 1610 C CA . GLU A 1 217 ? 40.442 10.710 26.942 1.00 6.78 217 GLU A CA 1
ATOM 1611 C C . GLU A 1 217 ? 40.724 9.299 26.495 1.00 7.09 217 GLU A C 1
ATOM 1612 O O . GLU A 1 217 ? 41.881 8.907 26.320 1.00 8.58 217 GLU A O 1
ATOM 1618 N N . THR A 1 218 ? 39.644 8.564 26.262 1.00 6.79 218 THR A N 1
ATOM 1619 C CA . THR A 1 218 ? 39.654 7.234 25.619 1.00 6.71 218 THR A CA 1
ATOM 1620 C C . THR A 1 218 ? 38.894 7.318 24.301 1.00 6.42 218 THR A C 1
ATOM 1621 O O . THR A 1 218 ? 38.311 8.357 23.964 1.00 6.42 218 THR A O 1
ATOM 1625 N N . VAL A 1 219 ? 38.896 6.238 23.541 1.00 6.48 219 VAL A N 1
ATOM 1626 C CA . VAL A 1 219 ? 38.085 6.218 22.322 1.00 6.30 219 VAL A CA 1
ATOM 1627 C C . VAL A 1 219 ? 36.627 6.384 22.659 1.00 6.17 219 VAL A C 1
ATOM 1628 O O . VAL A 1 219 ? 36.137 5.807 23.641 1.00 6.97 219 VAL A O 1
ATOM 1632 N N . TRP A 1 220 ? 35.854 7.112 21.830 1.00 5.96 220 TRP A N 1
ATOM 1633 C CA . TRP A 1 220 ? 34.382 7.090 21.924 1.00 6.12 220 TRP A CA 1
ATOM 1634 C C . TRP A 1 220 ? 33.853 5.767 21.361 1.00 6.29 220 TRP A C 1
ATOM 1635 O O . TRP A 1 220 ? 33.930 5.516 20.167 1.00 6.37 220 TRP A O 1
ATOM 1646 N N . ASN A 1 221 ? 33.264 4.943 22.253 1.00 6.67 221 ASN A N 1
ATOM 1647 C CA . ASN A 1 221 ? 32.539 3.773 21.817 1.00 7.02 221 ASN A CA 1
ATOM 1648 C C . ASN A 1 221 ? 31.512 3.446 22.926 1.00 7.53 221 ASN A C 1
ATOM 1649 O O . ASN A 1 221 ? 31.887 2.979 23.993 1.00 8.28 221 ASN A O 1
ATOM 1654 N N . GLU A 1 222 ? 30.255 3.765 22.636 1.00 7.32 222 GLU A N 1
ATOM 1655 C CA . GLU A 1 222 ? 29.145 3.538 23.579 1.00 7.75 222 GLU A CA 1
ATOM 1656 C C . GLU A 1 222 ? 28.340 2.318 23.249 1.00 8.91 222 GLU A C 1
ATOM 1657 O O . GLU A 1 222 ? 27.262 2.118 23.817 1.00 10.61 222 GLU A O 1
ATOM 1663 N N . GLY A 1 223 ? 28.839 1.446 22.387 1.00 9.18 223 GLY A N 1
ATOM 1664 C CA . GLY A 1 223 ? 28.170 0.197 22.104 1.00 10.35 223 GLY A CA 1
ATOM 1665 C C . GLY A 1 223 ? 26.898 0.402 21.313 1.00 10.04 223 GLY A C 1
ATOM 1666 O O . GLY A 1 223 ? 26.743 1.348 20.576 1.00 10.50 223 GLY A O 1
ATOM 1667 N N . LEU A 1 224 ? 25.958 -0.585 21.449 1.00 12.00 224 LEU A N 1
ATOM 1668 C CA . LEU A 1 224 ? 24.771 -0.609 20.602 1.00 12.74 224 LEU A CA 1
ATOM 1669 C C . LEU A 1 224 ? 23.597 0.056 21.318 1.00 13.59 224 LEU A C 1
ATOM 1670 O O . LEU A 1 224 ? 23.428 -0.049 22.541 1.00 15.52 224 LEU A O 1
ATOM 1675 N N . ASP A 1 225 ? 22.789 0.722 20.486 1.00 13.50 225 ASP A N 1
ATOM 1676 C CA . ASP A 1 225 ? 21.483 1.190 20.979 1.00 15.23 225 ASP A CA 1
ATOM 1677 C C . ASP A 1 225 ? 20.463 0.088 20.921 1.00 17.94 225 ASP A C 1
ATOM 1678 O O . ASP A 1 225 ? 20.757 -1.051 20.614 1.00 17.58 225 ASP A O 1
ATOM 1683 N N . SER A 1 226 ? 19.227 0.449 21.286 1.00 19.58 226 SER A N 1
ATOM 1684 C CA . SER A 1 226 ? 18.199 -0.572 21.376 1.00 23.72 226 SER A CA 1
ATOM 1685 C C . SER A 1 226 ? 17.770 -1.097 19.997 1.00 22.85 226 SER A C 1
ATOM 1686 O O . SER A 1 226 ? 17.116 -2.136 19.892 1.00 25.93 226 SER A O 1
ATOM 1689 N N . ASN A 1 227 ? 18.122 -0.412 18.930 1.00 19.21 227 ASN A N 1
ATOM 1690 C CA . ASN A 1 227 ? 17.901 -0.913 17.563 1.00 20.50 227 ASN A CA 1
ATOM 1691 C C . ASN A 1 227 ? 19.013 -1.858 17.123 1.00 19.52 227 ASN A C 1
ATOM 1692 O O . ASN A 1 227 ? 18.916 -2.544 16.123 1.00 20.49 227 ASN A O 1
ATOM 1697 N N . GLY A 1 228 ? 20.143 -1.896 17.878 1.00 18.17 228 GLY A N 1
ATOM 1698 C CA . GLY A 1 228 ? 21.273 -2.682 17.473 1.00 16.88 228 GLY A CA 1
ATOM 1699 C C . GLY A 1 228 ? 22.376 -1.966 16.703 1.00 14.79 228 GLY A C 1
ATOM 1700 O O . GLY A 1 228 ? 23.298 -2.607 16.175 1.00 14.31 228 GLY A O 1
ATOM 1701 N N . LYS A 1 229 ? 22.278 -0.633 16.608 1.00 13.96 229 LYS A N 1
ATOM 1702 C CA . LYS A 1 229 ? 23.260 0.170 15.896 1.00 12.19 229 LYS A CA 1
ATOM 1703 C C . LYS A 1 229 ? 24.403 0.576 16.829 1.00 10.72 229 LYS A C 1
ATOM 1704 O O . LYS A 1 229 ? 24.182 0.980 17.955 1.00 11.78 229 LYS A O 1
ATOM 1710 N N . LEU A 1 230 ? 25.614 0.533 16.327 1.00 10.38 230 LEU A N 1
ATOM 1711 C CA . LEU A 1 230 ? 26.807 0.972 17.044 1.00 9.41 230 LEU A CA 1
ATOM 1712 C C . LEU A 1 230 ? 26.917 2.503 17.048 1.00 8.91 230 LEU A C 1
ATOM 1713 O O . LEU A 1 230 ? 26.729 3.144 16.015 1.00 8.99 230 LEU A O 1
ATOM 1718 N N . TRP A 1 231 ? 27.320 3.036 18.192 1.00 8.34 231 TRP A N 1
ATOM 1719 C CA . TRP A 1 231 ? 27.649 4.459 18.394 1.00 8.34 231 TRP A CA 1
ATOM 1720 C C . TRP A 1 231 ? 29.096 4.538 18.821 1.00 7.72 231 TRP A C 1
ATOM 1721 O O . TRP A 1 231 ? 29.454 4.229 19.954 1.00 8.52 231 TRP A O 1
ATOM 1732 N N . ALA A 1 232 ? 29.950 4.946 17.863 1.00 6.90 232 ALA A N 1
ATOM 1733 C CA . ALA A 1 232 ? 31.382 4.997 18.097 1.00 6.66 232 ALA A CA 1
ATOM 1734 C C . ALA A 1 232 ? 32.025 5.880 17.037 1.00 6.18 232 ALA A C 1
ATOM 1735 O O . ALA A 1 232 ? 31.467 6.122 15.961 1.00 6.33 232 ALA A O 1
ATOM 1737 N N . THR A 1 233 ? 33.256 6.305 17.323 1.00 6.09 233 THR A N 1
ATOM 1738 C CA . THR A 1 233 ? 33.980 7.180 16.410 1.00 5.56 233 THR A CA 1
ATOM 1739 C C . THR A 1 233 ? 34.309 6.529 15.071 1.00 5.90 233 THR A C 1
ATOM 1740 O O . THR A 1 233 ? 34.887 5.427 15.021 1.00 6.33 233 THR A O 1
ATOM 1744 N N . GLY A 1 234 ? 33.984 7.211 13.981 1.00 5.71 234 GLY A N 1
ATOM 1745 C CA . GLY A 1 234 ? 34.407 6.776 12.681 1.00 5.80 234 GLY A CA 1
ATOM 1746 C C . GLY A 1 234 ? 35.904 6.878 12.526 1.00 5.40 234 GLY A C 1
ATOM 1747 O O . GLY A 1 234 ? 36.535 7.836 12.991 1.00 5.86 234 GLY A O 1
ATOM 1748 N N . GLY A 1 235 ? 36.518 5.898 11.842 1.00 5.64 235 GLY A N 1
ATOM 1749 C CA . GLY A 1 235 ? 37.947 5.924 11.603 1.00 6.01 235 GLY A CA 1
ATOM 1750 C C . GLY A 1 235 ? 38.334 4.716 10.790 1.00 5.84 235 GLY A C 1
ATOM 1751 O O . GLY A 1 235 ? 37.667 3.662 10.843 1.00 6.15 235 GLY A O 1
ATOM 1752 N N . GLY A 1 236 ? 39.381 4.888 10.011 1.00 5.67 236 GLY A N 1
ATOM 1753 C CA . GLY A 1 236 ? 39.811 3.869 9.043 1.00 5.78 236 GLY A CA 1
ATOM 1754 C C . GLY A 1 236 ? 40.524 4.568 7.910 1.00 5.47 236 GLY A C 1
ATOM 1755 O O . GLY A 1 236 ? 41.277 5.519 8.127 1.00 5.76 236 GLY A O 1
ATOM 1756 N N . TYR A 1 237 ? 40.301 4.088 6.706 1.00 6.10 237 TYR A N 1
ATOM 1757 C CA . TYR A 1 237 ? 40.922 4.721 5.529 1.00 5.96 237 TYR A CA 1
ATOM 1758 C C . TYR A 1 237 ? 39.913 4.689 4.388 1.00 6.18 237 TYR A C 1
ATOM 1759 O O . TYR A 1 237 ? 39.069 3.807 4.291 1.00 6.56 237 TYR A O 1
ATOM 1768 N N . SER A 1 238 ? 40.034 5.677 3.482 1.00 6.21 238 SER A N 1
ATOM 1769 C CA . SER A 1 238 ? 39.192 5.661 2.283 1.00 5.90 238 SER A CA 1
ATOM 1770 C C . SER A 1 238 ? 39.573 4.512 1.377 1.00 6.06 238 SER A C 1
ATOM 1771 O O . SER A 1 238 ? 40.766 4.216 1.211 1.00 6.90 238 SER A O 1
ATOM 1774 N N . VAL A 1 239 ? 38.576 3.913 0.729 1.00 6.29 239 VAL A N 1
ATOM 1775 C CA . VAL A 1 239 ? 38.894 2.925 -0.303 1.00 6.41 239 VAL A CA 1
ATOM 1776 C C . VAL A 1 239 ? 39.240 3.577 -1.643 1.00 6.74 239 VAL A C 1
ATOM 1777 O O . VAL A 1 239 ? 39.772 2.894 -2.513 1.00 7.78 239 VAL A O 1
ATOM 1781 N N . TYR A 1 240 ? 38.925 4.860 -1.802 1.00 6.96 240 TYR A N 1
ATOM 1782 C CA . TYR A 1 240 ? 39.082 5.567 -3.068 1.00 7.42 240 TYR A CA 1
ATOM 1783 C C . TYR A 1 240 ? 40.196 6.579 -3.040 1.00 7.66 240 TYR A C 1
ATOM 1784 O O . TYR A 1 240 ? 41.028 6.653 -3.965 1.00 10.72 240 TYR A O 1
ATOM 1793 N N . GLU A 1 241 ? 40.248 7.434 -2.017 1.00 6.76 241 GLU A N 1
ATOM 1794 C CA . GLU A 1 241 ? 41.156 8.557 -1.995 1.00 7.03 241 GLU A CA 1
ATOM 1795 C C . GLU A 1 241 ? 42.595 8.086 -1.713 1.00 6.99 241 GLU A C 1
ATOM 1796 O O . GLU A 1 241 ? 42.812 7.316 -0.765 1.00 7.80 241 GLU A O 1
ATOM 1802 N N . SER A 1 242 ? 43.530 8.555 -2.520 1.00 7.55 242 SER A N 1
ATOM 1803 C CA . SER A 1 242 ? 44.938 8.251 -2.299 1.00 7.76 242 SER A CA 1
ATOM 1804 C C . SER A 1 242 ? 45.468 8.965 -1.048 1.00 7.05 242 SER A C 1
ATOM 1805 O O . SER A 1 242 ? 44.966 10.024 -0.643 1.00 8.69 242 SER A O 1
ATOM 1808 N N . LYS A 1 243 ? 46.506 8.416 -0.470 1.00 6.82 243 LYS A N 1
ATOM 1809 C CA . LYS A 1 243 ? 47.134 9.042 0.689 1.00 6.85 243 LYS A CA 1
ATOM 1810 C C . LYS A 1 243 ? 47.784 10.388 0.285 1.00 6.99 243 LYS A C 1
ATOM 1811 O O . LYS A 1 243 ? 48.648 10.388 -0.612 1.00 7.79 243 LYS A O 1
ATOM 1817 N N . PRO A 1 244 ? 47.445 11.485 0.945 1.00 7.19 244 PRO A N 1
ATOM 1818 C CA . PRO A 1 244 ? 48.209 12.726 0.745 1.00 7.46 244 PRO A CA 1
ATOM 1819 C C . PRO A 1 244 ? 49.611 12.535 1.297 1.00 8.71 244 PRO A C 1
ATOM 1820 O O . PRO A 1 244 ? 49.797 11.828 2.275 1.00 10.24 244 PRO A O 1
ATOM 1824 N N . SER A 1 245 ? 50.577 13.201 0.691 1.00 8.71 245 SER A N 1
ATOM 1825 C CA . SER A 1 245 ? 51.985 12.923 1.016 1.00 9.86 245 SER A CA 1
ATOM 1826 C C . SER A 1 245 ? 52.301 13.206 2.466 1.00 8.58 245 SER A C 1
ATOM 1827 O O . SER A 1 245 ? 53.161 12.539 3.052 1.00 9.67 245 SER A O 1
ATOM 1832 N N . TRP A 1 246 ? 51.622 14.156 3.105 1.00 7.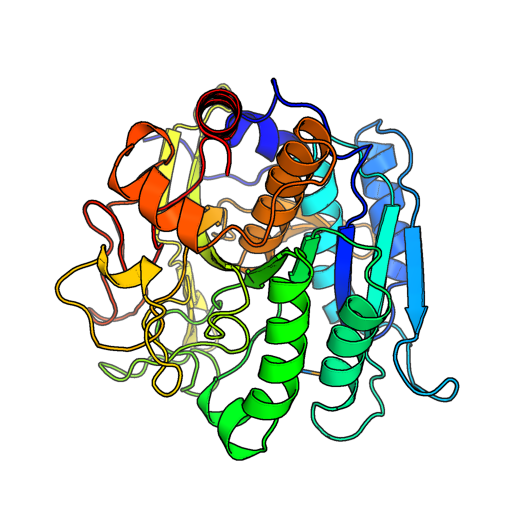53 246 TRP A N 1
ATOM 1833 C CA . TRP A 1 246 ? 51.902 14.468 4.486 1.00 7.52 246 TRP A CA 1
ATOM 1834 C C . TRP A 1 246 ? 51.548 13.343 5.460 1.00 7.08 246 TRP A C 1
ATOM 1835 O O . TRP A 1 246 ? 52.083 13.314 6.579 1.00 8.23 246 TRP A O 1
ATOM 1846 N N . GLN A 1 247 ? 50.669 12.421 5.055 1.00 7.00 247 GLN A N 1
ATOM 1847 C CA . GLN A 1 247 ? 50.323 11.285 5.909 1.00 7.44 247 GLN A CA 1
ATOM 1848 C C . GLN A 1 247 ? 51.378 10.164 5.864 1.00 7.43 247 GLN A C 1
ATOM 1849 O O . GLN A 1 247 ? 51.249 9.178 6.597 1.00 8.87 247 GLN A O 1
ATOM 1860 N N . SER A 1 248 ? 52.415 10.321 5.046 1.00 7.92 248 SER A N 1
ATOM 1861 C CA . SER A 1 248 ? 53.469 9.305 4.949 1.00 8.41 248 SER A CA 1
ATOM 1862 C C . SER A 1 248 ? 54.162 9.126 6.294 1.00 8.27 248 SER A C 1
ATOM 1863 O O . SER A 1 248 ? 54.776 8.050 6.517 1.00 10.37 248 SER A O 1
ATOM 1868 N N . VAL A 1 249 ? 54.091 10.080 7.192 1.00 8.07 249 VAL A N 1
ATOM 1869 C CA . VAL A 1 249 ? 54.690 9.929 8.502 1.00 8.43 249 VAL A CA 1
ATOM 1870 C C . VAL A 1 249 ? 54.025 8.844 9.336 1.00 8.66 249 VAL A C 1
ATOM 1871 O O . VAL A 1 249 ? 54.639 8.430 10.352 1.00 10.30 249 VAL A O 1
ATOM 1878 N N . VAL A 1 250 ? 52.825 8.393 8.968 1.00 7.77 250 VAL A N 1
ATOM 1879 C CA . VAL A 1 250 ? 52.183 7.273 9.686 1.00 8.69 250 VAL A CA 1
ATOM 1880 C C . VAL A 1 250 ? 52.562 6.004 8.903 1.00 7.57 250 VAL A C 1
ATOM 1881 O O . VAL A 1 250 ? 51.908 5.621 7.958 1.00 7.32 250 VAL A O 1
ATOM 1885 N N . SER A 1 251 ? 53.716 5.388 9.241 1.00 8.62 251 SER A N 1
ATOM 1886 C CA . SER A 1 251 ? 54.201 4.242 8.442 1.00 8.27 251 SER A CA 1
ATOM 1887 C C . SER A 1 251 ? 53.349 3.012 8.687 1.00 7.62 251 SER A C 1
ATOM 1888 O O . SER A 1 251 ? 52.767 2.840 9.754 1.00 8.69 251 SER A O 1
ATOM 1891 N N . GLY A 1 252 ? 53.337 2.141 7.736 1.00 8.06 252 GLY A N 1
ATOM 1892 C CA . GLY A 1 252 ? 52.660 0.857 7.902 1.00 8.56 252 GLY A CA 1
ATOM 1893 C C . GLY A 1 252 ? 51.177 0.918 7.647 1.00 6.49 252 GLY A C 1
ATOM 1894 O O . GLY A 1 252 ? 50.420 0.047 8.132 1.00 8.10 252 GLY A O 1
ATOM 1895 N N . THR A 1 253 ? 50.718 1.876 6.882 1.00 6.51 253 THR A N 1
ATOM 1896 C CA . THR A 1 253 ? 49.316 2.102 6.544 1.00 6.50 253 THR A CA 1
ATOM 1897 C C . THR A 1 253 ? 49.165 2.045 5.016 1.00 6.68 253 THR A C 1
ATOM 1898 O O . THR A 1 253 ? 50.144 2.204 4.276 1.00 7.35 253 THR A O 1
ATOM 1902 N N . PRO A 1 254 ? 47.971 1.802 4.490 1.00 7.51 254 PRO A N 1
ATOM 1903 C CA . PRO A 1 254 ? 47.794 1.710 3.042 1.00 9.21 254 PRO A CA 1
ATOM 1904 C C . PRO A 1 254 ? 47.990 3.052 2.382 1.00 6.61 254 PRO A C 1
ATOM 1905 O O . PRO A 1 254 ? 48.026 4.110 3.000 1.00 6.72 254 PRO A O 1
ATOM 1909 N N . GLY A 1 255 ? 48.062 2.987 1.042 1.00 7.08 255 GLY A N 1
ATOM 1910 C CA . GLY A 1 255 ? 48.217 4.167 0.191 1.00 6.85 255 GLY A CA 1
ATOM 1911 C C . GLY A 1 255 ? 46.960 4.951 -0.016 1.00 5.98 255 GLY A C 1
ATOM 1912 O O . GLY A 1 255 ? 46.664 5.377 -1.117 1.00 6.95 255 GLY A O 1
ATOM 1913 N N . ARG A 1 256 ? 46.211 5.183 1.060 1.00 5.90 256 ARG A N 1
ATOM 1914 C CA . ARG A 1 256 ? 44.890 5.764 1.071 1.00 5.66 256 ARG A CA 1
ATOM 1915 C C . ARG A 1 256 ? 44.852 6.882 2.099 1.00 5.64 256 ARG A C 1
ATOM 1916 O O . ARG A 1 256 ? 45.636 6.927 3.019 1.00 5.96 256 ARG A O 1
ATOM 1931 N N . ARG A 1 257 ? 43.848 7.768 1.952 1.00 5.66 257 ARG A N 1
ATOM 1932 C CA . ARG A 1 257 ? 43.607 8.819 2.945 1.00 5.77 257 ARG A CA 1
ATOM 1933 C C . ARG A 1 257 ? 43.151 8.152 4.249 1.00 5.33 257 ARG A C 1
ATOM 1934 O O . ARG A 1 257 ? 42.098 7.500 4.301 1.00 6.31 257 ARG A O 1
ATOM 1942 N N . LEU A 1 258 ? 43.939 8.328 5.294 1.00 5.29 258 LEU A N 1
ATOM 1943 C CA . LEU A 1 258 ? 43.701 7.790 6.613 1.00 5.40 258 LEU A CA 1
ATOM 1944 C C . LEU A 1 258 ? 42.851 8.772 7.412 1.00 5.35 258 LEU A C 1
ATOM 1945 O O . LEU A 1 258 ? 43.103 9.995 7.284 1.00 5.78 258 LEU A O 1
ATOM 1950 N N . LEU A 1 259 ? 41.911 8.347 8.229 1.00 5.24 259 LEU A N 1
ATOM 1951 C CA . LEU A 1 259 ? 41.090 9.304 8.997 1.00 5.19 259 LEU A CA 1
ATOM 1952 C C . LEU A 1 259 ? 40.739 8.664 10.328 1.00 5.29 259 LEU A C 1
ATOM 1953 O O . LEU A 1 259 ? 40.705 7.433 10.459 1.00 5.80 259 LEU A O 1
ATOM 1962 N N . PRO A 1 260 ? 40.424 9.475 11.348 1.00 5.26 260 PRO A N 1
ATOM 1963 C CA . PRO A 1 260 ? 40.418 10.935 11.350 1.00 5.23 260 PRO A CA 1
ATOM 1964 C C . PRO A 1 260 ? 41.846 11.505 11.470 1.00 5.00 260 PRO A C 1
ATOM 1965 O O . PRO A 1 260 ? 42.832 10.799 11.692 1.00 5.82 260 PRO A O 1
ATOM 1969 N N . ASP A 1 261 ? 41.921 12.832 11.355 1.00 5.15 261 ASP A N 1
ATOM 1970 C CA . ASP A 1 261 ? 43.170 13.552 11.569 1.00 4.97 261 ASP A CA 1
ATOM 1971 C C . ASP A 1 261 ? 43.416 13.806 13.076 1.00 5.08 261 ASP A C 1
ATOM 1972 O O . ASP A 1 261 ? 44.530 13.584 13.571 1.00 5.81 261 ASP A O 1
ATOM 1977 N N . ILE A 1 262 ? 42.396 14.294 13.748 1.00 5.18 262 ILE A N 1
ATOM 1978 C CA . ILE A 1 262 ? 42.408 14.687 15.166 1.00 5.36 262 ILE A CA 1
ATOM 1979 C C . ILE A 1 262 ? 41.036 14.318 15.733 1.00 5.01 262 ILE A C 1
ATOM 1980 O O . ILE A 1 262 ? 40.130 13.996 14.952 1.00 5.53 262 ILE A O 1
ATOM 1985 N N . SER A 1 263 ? 40.888 14.388 17.056 1.00 5.21 263 SER A N 1
ATOM 1986 C CA . SER A 1 263 ? 39.624 14.050 17.703 1.00 5.10 263 SER A CA 1
ATOM 1987 C C . SER A 1 263 ? 39.394 14.938 18.908 1.00 5.31 263 SER A C 1
ATOM 1988 O O . SER A 1 263 ? 40.334 15.414 19.543 1.00 6.10 263 SER A O 1
ATOM 1991 N N . PHE A 1 264 ? 38.111 15.082 19.257 1.00 5.35 264 PHE A N 1
ATOM 1992 C CA . PHE A 1 264 ? 37.698 15.795 20.484 1.00 5.36 264 PHE A CA 1
ATOM 1993 C C . PHE A 1 264 ? 36.502 15.040 21.083 1.00 5.29 264 PHE A C 1
ATOM 1994 O O . PHE A 1 264 ? 36.016 14.045 20.535 1.00 5.44 264 PHE A O 1
ATOM 2002 N N . ASP A 1 265 ? 35.986 15.577 22.194 1.00 5.56 265 ASP A N 1
ATOM 2003 C CA . ASP A 1 265 ? 34.867 14.962 22.915 1.00 5.83 265 ASP A CA 1
ATOM 2004 C C . ASP A 1 265 ? 33.730 14.597 21.960 1.00 5.62 265 ASP A C 1
ATOM 2005 O O . ASP A 1 265 ? 33.255 15.418 21.181 1.00 5.89 265 ASP A O 1
ATOM 2010 N N . ALA A 1 266 ? 33.245 13.360 22.157 1.00 5.65 266 ALA A N 1
ATOM 2011 C CA . ALA A 1 266 ? 32.120 12.828 21.400 1.00 5.86 266 ALA A CA 1
ATOM 2012 C C . ALA A 1 266 ? 31.191 11.940 22.216 1.00 6.05 266 ALA A C 1
ATOM 2013 O O . ALA A 1 266 ? 30.045 11.743 21.815 1.00 8.72 266 ALA A O 1
ATOM 2015 N N . ALA A 1 267 ? 31.598 11.345 23.305 1.00 5.94 267 ALA A N 1
ATOM 2016 C CA . ALA A 1 267 ? 30.685 10.396 23.985 1.00 6.28 267 ALA A CA 1
ATOM 2017 C C . ALA A 1 267 ? 29.453 11.156 24.482 1.00 6.21 267 ALA A C 1
ATOM 2018 O O . ALA A 1 267 ? 29.562 12.227 25.092 1.00 6.69 267 ALA A O 1
ATOM 2020 N N . GLN A 1 268 ? 28.267 10.582 24.275 1.00 6.60 268 GLN A N 1
ATOM 2021 C CA . GLN A 1 268 ? 27.066 11.207 24.839 1.00 7.09 268 GLN A CA 1
ATOM 2022 C C . GLN A 1 268 ? 27.209 11.341 26.349 1.00 7.04 268 GLN A C 1
ATOM 2023 O O . GLN A 1 268 ? 26.819 12.349 26.944 1.00 7.41 268 GLN A O 1
ATOM 2029 N N . GLY A 1 269 ? 27.772 10.316 26.995 1.00 7.15 269 GLY A N 1
ATOM 2030 C CA . GLY A 1 269 ? 27.936 10.312 28.433 1.00 7.51 269 GLY A CA 1
ATOM 2031 C C . GLY A 1 269 ? 28.903 11.366 28.961 1.00 7.35 269 GLY A C 1
ATOM 2032 O O . GLY A 1 269 ? 28.926 11.656 30.154 1.00 8.31 269 GLY A O 1
ATOM 2033 N N . THR A 1 270 ? 29.705 11.956 28.055 1.00 6.73 270 THR A N 1
ATOM 2034 C CA . THR A 1 270 ? 30.623 13.037 28.399 1.00 6.78 270 THR A CA 1
ATOM 2035 C C . THR A 1 270 ? 30.376 14.246 27.500 1.00 6.62 270 THR A C 1
ATOM 2036 O O . THR A 1 270 ? 31.298 15.079 27.357 1.00 6.94 270 THR A O 1
ATOM 2040 N N . GLY A 1 271 ? 29.188 14.382 26.956 1.00 6.96 271 GLY A N 1
ATOM 2041 C CA . GLY A 1 271 ? 28.911 15.296 25.880 1.00 6.77 271 GLY A CA 1
ATOM 2042 C C . GLY A 1 271 ? 28.551 16.694 26.307 1.00 6.81 271 GLY A C 1
ATOM 2043 O O . GLY A 1 271 ? 28.792 17.087 27.448 1.00 8.61 271 GLY A O 1
ATOM 2044 N N . ALA A 1 272 ? 27.980 17.438 25.388 1.00 6.76 272 ALA A N 1
ATOM 2045 C CA . ALA A 1 272 ? 27.667 18.844 25.589 1.00 6.77 272 ALA A CA 1
ATOM 2046 C C . ALA A 1 272 ? 26.208 19.021 25.981 1.00 6.48 272 ALA A C 1
ATOM 2047 O O . ALA A 1 272 ? 25.309 18.357 25.487 1.00 7.70 272 ALA A O 1
ATOM 2049 N N . LEU A 1 273 ? 25.985 19.989 26.884 1.00 7.27 273 LEU A N 1
ATOM 2050 C CA . LEU A 1 273 ? 24.622 20.412 27.264 1.00 7.51 273 LEU A CA 1
ATOM 2051 C C . LEU A 1 273 ? 24.199 21.489 26.282 1.00 7.07 273 LEU A C 1
ATOM 2052 O O . LEU A 1 273 ? 24.858 22.575 26.226 1.00 8.26 273 LEU A O 1
ATOM 2061 N N . ILE A 1 274 ? 23.194 21.224 25.482 1.00 6.77 274 ILE A N 1
ATOM 2062 C CA . ILE A 1 274 ? 22.777 22.016 24.346 1.00 6.44 274 ILE A CA 1
ATOM 2063 C C . ILE A 1 274 ? 21.309 22.371 24.463 1.00 6.39 274 ILE A C 1
ATOM 2064 O O . ILE A 1 274 ? 20.460 21.514 24.739 1.00 7.33 274 ILE A O 1
ATOM 2069 N N . TYR A 1 275 ? 20.974 23.644 24.203 1.00 6.30 275 TYR A N 1
ATOM 2070 C CA . TYR A 1 275 ? 19.571 24.092 24.140 1.00 6.52 275 TYR A CA 1
ATOM 2071 C C . TYR A 1 275 ? 18.964 23.690 22.771 1.00 6.53 275 TYR A C 1
ATOM 2072 O O . TYR A 1 275 ? 19.514 24.075 21.739 1.00 6.79 275 TYR A O 1
ATOM 2081 N N . ASN A 1 276 ? 17.866 22.952 22.812 1.00 7.32 276 ASN A N 1
ATOM 2082 C CA . ASN A 1 276 ? 17.231 22.410 21.600 1.00 7.94 276 ASN A CA 1
ATOM 2083 C C . ASN A 1 276 ? 15.717 22.594 21.767 1.00 7.62 276 ASN A C 1
ATOM 2084 O O . ASN A 1 276 ? 15.119 21.997 22.689 1.00 8.41 276 ASN A O 1
ATOM 2093 N N . TYR A 1 277 ? 15.112 23.459 20.953 1.00 7.91 277 TYR A N 1
ATOM 2094 C CA . TYR A 1 277 ? 13.705 23.822 21.149 1.00 8.12 277 TYR A CA 1
ATOM 2095 C C . TYR A 1 277 ? 13.469 24.256 22.596 1.00 7.83 277 TYR A C 1
ATOM 2096 O O . TYR A 1 277 ? 12.457 23.942 23.237 1.00 8.94 277 TYR A O 1
ATOM 2105 N N . GLY A 1 278 ? 14.435 25.007 23.150 1.00 7.49 278 GLY A N 1
ATOM 2106 C CA . GLY A 1 278 ? 14.294 25.585 24.486 1.00 7.94 278 GLY A CA 1
ATOM 2107 C C . GLY A 1 278 ? 14.697 24.699 25.623 1.00 7.75 278 GLY A C 1
ATOM 2108 O O . GLY A 1 278 ? 14.790 25.198 26.784 1.00 9.57 278 GLY A O 1
ATOM 2109 N N . GLN A 1 279 ? 14.929 23.397 25.405 1.00 7.98 279 GLN A N 1
ATOM 2110 C CA . GLN A 1 279 ? 15.188 22.434 26.462 1.00 9.30 279 GLN A CA 1
ATOM 2111 C C . GLN A 1 279 ? 16.631 21.957 26.347 1.00 8.17 279 GLN A C 1
ATOM 2112 O O . GLN A 1 279 ? 17.161 21.693 25.274 1.00 9.50 279 GLN A O 1
ATOM 2118 N N . LEU A 1 280 ? 17.265 21.804 27.505 1.00 8.46 280 LEU A N 1
ATOM 2119 C CA . LEU A 1 280 ? 18.643 21.314 27.543 1.00 8.94 280 LEU A CA 1
ATOM 2120 C C . LEU A 1 280 ? 18.668 19.815 27.358 1.00 10.34 280 LEU A C 1
ATOM 2121 O O . LEU A 1 280 ? 17.891 19.043 27.979 1.00 13.83 280 LEU A O 1
ATOM 2130 N N . GLN A 1 281 ? 19.570 19.388 26.498 1.00 9.71 281 GLN A N 1
ATOM 2131 C CA . GLN A 1 281 ? 19.812 17.956 26.243 1.00 10.17 281 GLN A CA 1
ATOM 2132 C C . GLN A 1 281 ? 21.330 17.744 26.276 1.00 8.62 281 GLN A C 1
ATOM 2133 O O . GLN A 1 281 ? 22.108 18.603 25.857 1.00 10.23 281 GLN A O 1
ATOM 2144 N N . GLN A 1 282 ? 21.738 16.557 26.692 1.00 8.48 282 GLN A N 1
ATOM 2145 C CA . GLN A 1 282 ? 23.162 16.176 26.700 1.00 7.92 282 GLN A CA 1
ATOM 2146 C C . GLN A 1 282 ? 23.416 15.362 25.440 1.00 8.19 282 GLN A C 1
ATOM 2147 O O . GLN A 1 282 ? 22.856 14.268 25.277 1.00 9.76 282 GLN A O 1
ATOM 2153 N N . ILE A 1 283 ? 24.216 15.927 24.521 1.00 8.01 283 ILE A N 1
ATOM 2154 C CA . ILE A 1 283 ? 24.370 15.419 23.173 1.00 8.88 283 ILE A CA 1
ATOM 2155 C C . ILE A 1 283 ? 25.834 15.196 22.870 1.00 7.85 283 ILE A C 1
ATOM 2156 O O . ILE A 1 283 ? 26.709 16.004 23.222 1.00 8.80 283 ILE A O 1
ATOM 2161 N N . GLY A 1 284 ? 26.138 14.103 22.182 1.00 8.32 284 GLY A N 1
ATOM 2162 C CA . GLY A 1 284 ? 27.464 13.813 21.703 1.00 8.78 284 GLY A CA 1
ATOM 2163 C C . GLY A 1 284 ? 27.489 13.499 20.200 1.00 7.79 284 GLY A C 1
ATOM 2164 O O . GLY A 1 284 ? 26.690 13.954 19.421 1.00 12.97 284 GLY A O 1
ATOM 2165 N N . GLY A 1 285 ? 28.481 12.697 19.860 1.00 7.08 285 GLY A N 1
ATOM 2166 C CA . GLY A 1 285 ? 28.807 12.305 18.511 1.00 7.58 285 GLY A CA 1
ATOM 2167 C C . GLY A 1 285 ? 30.036 13.005 18.020 1.00 6.55 285 GLY A C 1
ATOM 2168 O O . GLY A 1 285 ? 30.506 13.992 18.580 1.00 6.85 285 GLY A O 1
ATOM 2169 N N . THR A 1 286 ? 30.542 12.525 16.865 1.00 6.33 286 THR A N 1
ATOM 2170 C CA . THR A 1 286 ? 31.550 13.294 16.169 1.00 6.64 286 THR A CA 1
ATOM 2171 C C . THR A 1 286 ? 30.941 14.589 15.604 1.00 6.44 286 THR A C 1
ATOM 2172 O O . THR A 1 286 ? 31.683 15.513 15.248 1.00 6.42 286 THR A O 1
ATOM 2176 N N . SER A 1 287 ? 29.608 14.688 15.588 1.00 6.88 287 SER A N 1
ATOM 2177 C CA . SER A 1 287 ? 28.924 15.935 15.347 1.00 6.75 287 SER A CA 1
ATOM 2178 C C . SER A 1 287 ? 29.223 17.025 16.385 1.00 5.97 287 SER A C 1
ATOM 2179 O O . SER A 1 287 ? 29.022 18.185 16.074 1.00 6.23 287 SER A O 1
ATOM 2184 N N . LEU A 1 288 ? 29.635 16.610 17.597 1.00 5.70 288 LEU A N 1
ATOM 2185 C CA . LEU A 1 288 ? 30.130 17.494 18.650 1.00 5.54 288 LEU A CA 1
ATOM 2186 C C . LEU A 1 288 ? 31.630 17.778 18.460 1.00 5.13 288 LEU A C 1
ATOM 2187 O O . LEU A 1 288 ? 32.091 18.920 18.563 1.00 5.53 288 LEU A O 1
ATOM 2192 N N . ALA A 1 289 ? 32.388 16.725 18.185 1.00 5.40 289 ALA A N 1
ATOM 2193 C CA . ALA A 1 289 ? 33.853 16.889 18.109 1.00 5.25 289 ALA A CA 1
ATOM 2194 C C . ALA A 1 289 ? 34.252 17.875 17.048 1.00 5.09 289 ALA A C 1
ATOM 2195 O O . ALA A 1 289 ? 35.171 18.693 17.256 1.00 5.31 289 ALA A O 1
ATOM 2197 N N . SER A 1 290 ? 33.614 17.815 15.871 1.00 5.23 290 SER A N 1
ATOM 2198 C CA . SER A 1 290 ? 33.960 18.740 14.798 1.00 5.18 290 SER A CA 1
ATOM 2199 C C . SER A 1 290 ? 33.752 20.204 15.190 1.00 4.80 290 SER A C 1
ATOM 2200 O O . SER A 1 290 ? 34.680 21.001 15.030 1.00 5.26 290 SER A O 1
ATOM 2203 N N . PRO A 1 291 ? 32.586 20.598 15.720 1.00 5.12 291 PRO A N 1
ATOM 2204 C CA . PRO A 1 291 ? 32.432 22.016 16.111 1.00 5.53 291 PRO A CA 1
ATOM 2205 C C . PRO A 1 291 ? 33.356 22.435 17.224 1.00 5.29 291 PRO A C 1
ATOM 2206 O O . PRO A 1 291 ? 33.714 23.633 17.285 1.00 5.60 291 PRO A O 1
ATOM 2210 N N . ILE A 1 292 ? 33.739 21.530 18.135 1.00 5.11 292 ILE A N 1
ATOM 2211 C CA . ILE A 1 292 ? 34.785 21.884 19.112 1.00 5.28 292 ILE A CA 1
ATOM 2212 C C . ILE A 1 292 ? 36.048 22.297 18.353 1.00 5.16 292 ILE A C 1
ATOM 2213 O O . ILE A 1 292 ? 36.616 23.372 18.604 1.00 5.63 292 ILE A O 1
ATOM 2218 N N . PHE A 1 293 ? 36.514 21.457 17.434 1.00 5.20 293 PHE A N 1
ATOM 2219 C CA . PHE A 1 293 ? 37.676 21.818 16.644 1.00 5.49 293 PHE A CA 1
ATOM 2220 C C . PHE A 1 293 ? 37.493 23.146 15.945 1.00 5.01 293 PHE A C 1
ATOM 2221 O O . PHE A 1 293 ? 38.387 23.994 15.942 1.00 5.54 293 PHE A O 1
ATOM 2229 N N . VAL A 1 294 ? 36.336 23.342 15.312 1.00 5.18 294 VAL A N 1
ATOM 2230 C CA . VAL A 1 294 ? 36.116 24.565 14.548 1.00 5.23 294 VAL A CA 1
ATOM 2231 C C . VAL A 1 294 ? 36.266 25.796 15.446 1.00 5.14 294 VAL A C 1
ATOM 2232 O O . VAL A 1 294 ? 36.916 26.780 15.062 1.00 5.50 294 VAL A O 1
ATOM 2236 N N . GLY A 1 295 ? 35.638 25.787 16.629 1.00 5.08 295 GLY A N 1
ATOM 2237 C CA . GLY A 1 295 ? 35.757 26.943 17.495 1.00 5.58 295 GLY A CA 1
ATOM 2238 C C . GLY A 1 295 ? 37.182 27.183 17.985 1.00 5.29 295 GLY A C 1
ATOM 2239 O O . GLY A 1 295 ? 37.640 28.315 18.039 1.00 5.91 295 GLY A O 1
ATOM 2240 N N . LEU A 1 296 ? 37.892 26.094 18.342 1.00 5.34 296 LEU A N 1
ATOM 2241 C CA . LEU A 1 296 ? 39.268 26.229 18.789 1.00 5.79 296 LEU A CA 1
ATOM 2242 C C . LEU A 1 296 ? 40.185 26.725 17.691 1.00 5.73 296 LEU A C 1
ATOM 2243 O O . LEU A 1 296 ? 41.038 27.594 17.881 1.00 6.36 296 LEU A O 1
ATOM 2248 N N . TRP A 1 297 ? 40.032 26.159 16.480 1.00 5.52 297 TRP A N 1
ATOM 2249 C CA . TRP A 1 297 ? 40.839 26.544 15.340 1.00 5.85 297 TRP A CA 1
ATOM 2250 C C . TRP A 1 297 ? 40.574 28.002 14.952 1.00 5.55 297 TRP A C 1
ATOM 2251 O O . TRP A 1 297 ? 41.492 28.734 14.573 1.00 6.14 297 TRP A O 1
ATOM 2262 N N . ALA A 1 298 ? 39.309 28.432 15.049 1.00 5.52 298 ALA A N 1
ATOM 2263 C CA . ALA A 1 298 ? 38.992 29.811 14.760 1.00 5.99 298 ALA A CA 1
ATOM 2264 C C . ALA A 1 298 ? 39.712 30.767 15.721 1.00 5.85 298 ALA A C 1
ATOM 2265 O O . ALA A 1 298 ? 40.056 31.894 15.314 1.00 6.39 298 ALA A O 1
ATOM 2267 N N . ARG A 1 299 ? 39.933 30.360 16.965 1.00 5.69 299 ARG A N 1
ATOM 2268 C CA . ARG A 1 299 ? 40.736 31.179 17.901 1.00 5.96 299 ARG A CA 1
ATOM 2269 C C . ARG A 1 299 ? 42.151 31.352 17.370 1.00 6.01 299 ARG A C 1
ATOM 2270 O O . ARG A 1 299 ? 42.736 32.441 17.412 1.00 6.74 299 ARG A O 1
ATOM 2278 N N . LEU A 1 300 ? 42.749 30.246 16.913 1.00 6.33 300 LEU A N 1
ATOM 2279 C CA . LEU A 1 300 ? 44.096 30.296 16.379 1.00 6.45 300 LEU A CA 1
ATOM 2280 C C . LEU A 1 300 ? 44.174 31.126 15.110 1.00 5.91 300 LEU A C 1
ATOM 2281 O O . LEU A 1 300 ? 45.151 31.828 14.879 1.00 6.98 300 LEU A O 1
ATOM 2286 N N . GLN A 1 301 ? 43.111 31.075 14.279 1.00 6.33 301 GLN A N 1
ATOM 2287 C CA . GLN A 1 301 ? 43.035 31.961 13.128 1.00 6.22 301 GLN A CA 1
ATOM 2288 C C . GLN A 1 301 ? 43.022 33.415 13.585 1.00 6.64 301 GLN A C 1
ATOM 2289 O O . GLN A 1 301 ? 43.775 34.250 13.076 1.00 7.22 301 GLN A O 1
ATOM 2295 N N . SER A 1 302 ? 42.194 33.762 14.560 1.00 6.93 302 SER A N 1
ATOM 2296 C CA . SER A 1 302 ? 42.134 35.140 15.036 1.00 7.60 302 SER A CA 1
ATOM 2297 C C . SER A 1 302 ? 43.492 35.546 15.596 1.00 8.02 302 SER A C 1
ATOM 2298 O O . SER A 1 302 ? 43.909 36.711 15.438 1.00 12.37 302 SER A O 1
ATOM 2301 N N . ALA A 1 303 ? 44.232 34.652 16.245 1.00 7.57 303 ALA A N 1
ATOM 2302 C CA . ALA A 1 303 ? 45.568 34.954 16.793 1.00 8.19 303 ALA A CA 1
ATOM 2303 C C . ALA A 1 303 ? 46.602 35.175 15.705 1.00 8.69 303 ALA A C 1
ATOM 2304 O O . ALA A 1 303 ? 47.706 35.646 15.994 1.00 13.08 303 ALA A O 1
ATOM 2306 N N . ASN A 1 304 ? 46.310 34.764 14.482 1.00 7.63 304 ASN A N 1
ATOM 2307 C CA . ASN A 1 304 ? 47.228 34.765 13.348 1.00 8.08 304 ASN A CA 1
ATOM 2308 C C . ASN A 1 304 ? 46.672 35.526 12.149 1.00 8.78 304 ASN A C 1
ATOM 2309 O O . ASN A 1 304 ? 47.001 35.234 11.022 1.00 10.63 304 ASN A O 1
ATOM 2314 N N . SER A 1 305 ? 45.819 36.495 12.394 1.00 9.84 305 SER A N 1
ATOM 2315 C CA . SER A 1 305 ? 45.273 37.346 11.350 1.00 11.51 305 SER A CA 1
ATOM 2316 C C . SER A 1 305 ? 44.622 36.586 10.205 1.00 8.77 305 SER A C 1
ATOM 2317 O O . SER A 1 305 ? 44.655 37.015 9.054 1.00 9.83 305 SER A O 1
ATOM 2320 N N . ASN A 1 306 ? 44.011 35.446 10.538 1.00 7.75 306 ASN A N 1
ATOM 2321 C CA . ASN A 1 306 ? 43.324 34.609 9.554 1.00 7.85 306 ASN A CA 1
ATOM 2322 C C . ASN A 1 306 ? 44.249 34.182 8.410 1.00 8.20 306 ASN A C 1
ATOM 2323 O O . ASN A 1 306 ? 43.782 33.915 7.301 1.00 9.35 306 ASN A O 1
ATOM 2328 N N . SER A 1 307 ? 45.526 34.028 8.709 1.00 8.16 307 SER A N 1
ATOM 2329 C CA . SER A 1 307 ? 46.550 33.778 7.688 1.00 9.78 307 SER A CA 1
ATOM 2330 C C . SER A 1 307 ? 46.987 32.323 7.641 1.00 8.74 307 SER A C 1
ATOM 2331 O O . SER A 1 307 ? 47.844 31.998 6.821 1.00 11.46 307 SER A O 1
ATOM 2334 N N . LEU A 1 308 ? 46.379 31.453 8.464 1.00 7.74 308 LEU A N 1
ATOM 2335 C CA . LEU A 1 308 ? 46.798 30.041 8.466 1.00 8.20 308 LEU A CA 1
ATOM 2336 C C . LEU A 1 308 ? 46.048 29.315 7.365 1.00 7.95 308 LEU A C 1
ATOM 2337 O O . LEU A 1 308 ? 44.827 29.331 7.321 1.00 9.04 308 LEU A O 1
ATOM 2342 N N . GLY A 1 309 ? 46.790 28.661 6.490 1.00 7.17 309 GLY A N 1
ATOM 2343 C CA . GLY A 1 309 ? 46.210 27.906 5.422 1.00 7.37 309 GLY A CA 1
ATOM 2344 C C . GLY A 1 309 ? 45.629 26.597 5.879 1.00 6.89 309 GLY A C 1
ATOM 2345 O O . GLY A 1 309 ? 45.544 26.280 7.071 1.00 7.84 309 GLY A O 1
ATOM 2346 N N . PHE A 1 310 ? 45.202 25.783 4.904 1.00 6.74 310 PHE A N 1
ATOM 2347 C CA . PHE A 1 310 ? 44.649 24.491 5.193 1.00 6.53 310 PHE A CA 1
ATOM 2348 C C . PHE A 1 310 ? 45.669 23.671 5.991 1.00 6.23 310 PHE A C 1
ATOM 2349 O O . PHE A 1 310 ? 46.803 23.464 5.482 1.00 6.84 310 PHE A O 1
ATOM 2357 N N . PRO A 1 311 ? 45.357 23.213 7.190 1.00 6.04 311 PRO A N 1
ATOM 2358 C CA . PRO A 1 311 ? 46.434 22.835 8.135 1.00 5.93 311 PRO A CA 1
ATOM 2359 C C . PRO A 1 311 ? 46.851 21.367 8.143 1.00 5.67 311 PRO A C 1
ATOM 2360 O O . PRO A 1 311 ? 47.626 20.981 9.005 1.00 6.16 311 PRO A O 1
ATOM 2364 N N . ALA A 1 312 ? 46.350 20.536 7.230 1.00 5.86 312 ALA A N 1
ATOM 2365 C CA . ALA A 1 312 ? 46.593 19.092 7.350 1.00 6.03 312 ALA A CA 1
ATOM 2366 C C . ALA A 1 312 ? 48.095 18.779 7.339 1.00 5.88 312 ALA A C 1
ATOM 2367 O O . ALA A 1 312 ? 48.571 18.049 8.219 1.00 6.28 312 ALA A O 1
ATOM 2369 N N . ALA A 1 313 ? 48.828 19.261 6.344 1.00 5.84 313 ALA A N 1
ATOM 2370 C CA . ALA A 1 313 ? 50.249 18.929 6.286 1.00 6.11 313 ALA A CA 1
ATOM 2371 C C . ALA A 1 313 ? 50.961 19.368 7.540 1.00 6.12 313 ALA A C 1
ATOM 2372 O O . ALA A 1 313 ? 51.790 18.642 8.098 1.00 7.00 313 ALA A O 1
ATOM 2374 N N . SER A 1 314 ? 50.678 20.592 8.019 1.00 6.13 314 SER A N 1
ATOM 2375 C CA . SER A 1 314 ? 51.309 21.096 9.231 1.00 6.51 314 SER A CA 1
ATOM 2376 C C . SER A 1 314 ? 50.938 20.249 10.440 1.00 6.58 314 SER A C 1
ATOM 2377 O O . SER A 1 314 ? 51.796 19.993 11.302 1.00 7.11 314 SER A O 1
ATOM 2380 N N . PHE A 1 315 ? 49.677 19.807 10.576 1.00 6.16 315 PHE A N 1
ATOM 2381 C CA . PHE A 1 315 ? 49.343 18.953 11.713 1.00 6.22 315 PHE A CA 1
ATOM 2382 C C . PHE A 1 315 ? 50.219 17.692 11.706 1.00 6.07 315 PHE A C 1
ATOM 2383 O O . PHE A 1 315 ? 50.702 17.274 12.754 1.00 6.67 315 PHE A O 1
ATOM 2391 N N . TYR A 1 316 ? 50.351 17.046 10.548 1.00 6.24 316 TYR A N 1
ATOM 2392 C CA . TYR A 1 316 ? 51.089 15.810 10.514 1.00 6.56 316 TYR A CA 1
ATOM 2393 C C . TYR A 1 316 ? 52.581 16.007 10.795 1.00 6.76 316 TYR A C 1
ATOM 2394 O O . TYR A 1 316 ? 53.168 15.204 11.519 1.00 7.29 316 TYR A O 1
ATOM 2403 N N . SER A 1 317 ? 53.180 17.049 10.226 1.00 6.85 317 SER A N 1
ATOM 2404 C CA . SER A 1 317 ? 54.607 17.281 10.492 1.00 7.44 317 SER A CA 1
ATOM 2405 C C . SER A 1 317 ? 54.858 17.728 11.920 1.00 7.30 317 SER A C 1
ATOM 2406 O O . SER A 1 317 ? 55.772 17.260 12.586 1.00 8.51 317 SER A O 1
ATOM 2411 N N . ALA A 1 318 ? 54.018 18.659 12.408 1.00 7.04 318 ALA A N 1
ATOM 2412 C CA . ALA A 1 318 ? 54.201 19.206 13.747 1.00 7.15 318 ALA A CA 1
ATOM 2413 C C . ALA A 1 318 ? 53.936 18.152 14.824 1.00 6.97 318 ALA A C 1
ATOM 2414 O O . ALA A 1 318 ? 54.721 17.991 15.758 1.00 8.13 318 ALA A O 1
ATOM 2416 N N . ILE A 1 319 ? 52.810 17.444 14.725 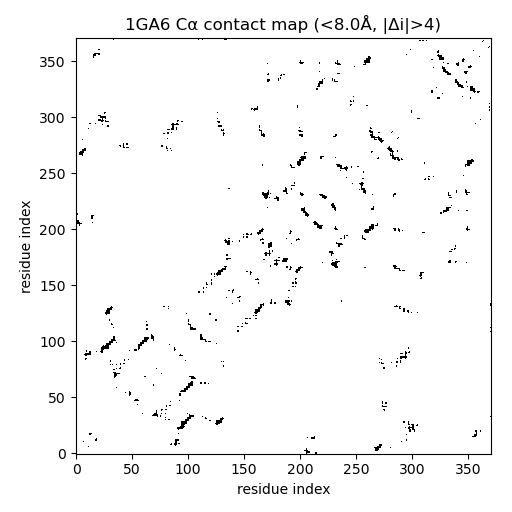1.00 6.75 319 ILE A N 1
ATOM 2417 C CA . ILE A 1 319 ? 52.449 16.526 15.792 1.00 6.64 319 ILE A CA 1
ATOM 2418 C C . ILE A 1 319 ? 53.379 15.312 15.810 1.00 7.12 319 ILE A C 1
ATOM 2419 O O . ILE A 1 319 ? 53.798 14.869 16.873 1.00 7.80 319 ILE A O 1
ATOM 2424 N N . SER A 1 320 ? 53.716 14.781 14.632 1.00 7.17 320 SER A N 1
ATOM 2425 C CA . SER A 1 320 ? 54.632 13.621 14.622 1.00 8.16 320 SER A CA 1
ATOM 2426 C C . SER A 1 320 ? 55.954 13.974 15.264 1.00 8.58 320 SER A C 1
ATOM 2427 O O . SER A 1 320 ? 56.546 13.099 15.908 1.00 11.86 320 SER A O 1
ATOM 2430 N N . SER A 1 321 ? 56.450 15.195 15.102 1.00 8.17 321 SER A N 1
ATOM 2431 C CA . SER A 1 321 ? 57.727 15.649 15.648 1.00 8.93 321 SER A CA 1
ATOM 2432 C C . SER A 1 321 ? 57.603 16.203 17.068 1.00 8.62 321 SER A C 1
ATOM 2433 O O . SER A 1 321 ? 58.629 16.376 17.725 1.00 10.24 321 SER A O 1
ATOM 2436 N N . THR A 1 322 ? 56.380 16.490 17.529 1.00 8.57 322 THR A N 1
ATOM 2437 C CA . THR A 1 322 ? 56.140 17.285 18.737 1.00 8.63 322 THR A CA 1
ATOM 2438 C C . THR A 1 322 ? 54.960 16.715 19.479 1.00 8.10 322 THR A C 1
ATOM 2439 O O . THR A 1 322 ? 53.845 17.278 19.478 1.00 8.14 322 THR A O 1
ATOM 2443 N N . PRO A 1 323 ? 55.141 15.564 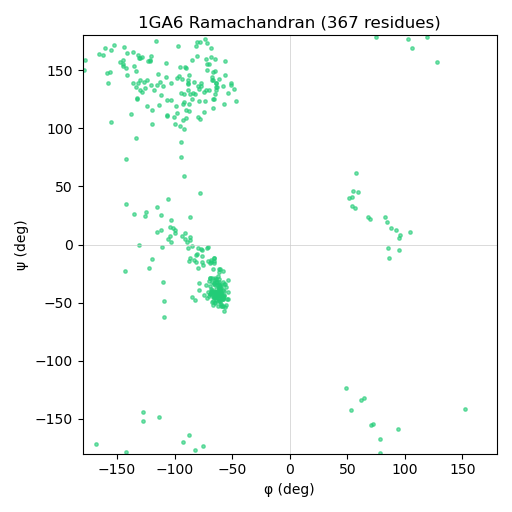20.140 1.00 9.17 323 PRO A N 1
ATOM 2444 C CA . PRO A 1 323 ? 54.004 14.893 20.801 1.00 9.25 323 PRO A CA 1
ATOM 2445 C C . PRO A 1 323 ? 53.340 15.728 21.883 1.00 8.69 323 PRO A C 1
ATOM 2446 O O . PRO A 1 323 ? 52.171 15.483 22.242 1.00 9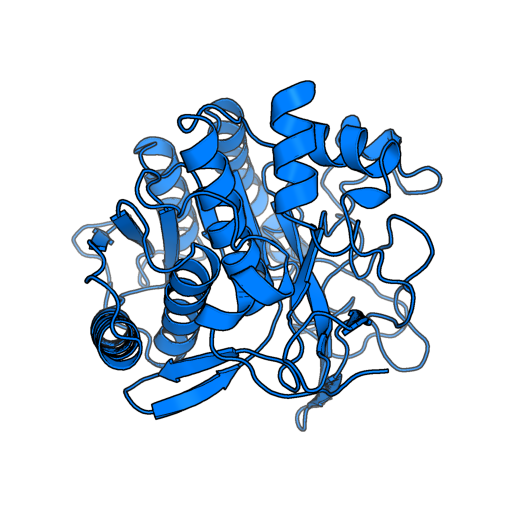.14 323 PRO A O 1
ATOM 2450 N N . SER A 1 324 ? 54.026 16.729 22.435 1.00 8.83 324 SER A N 1
ATOM 2451 C CA . SER A 1 324 ? 53.423 17.572 23.442 1.00 9.62 324 SER A CA 1
ATOM 2452 C C . SER A 1 324 ? 52.268 18.406 22.931 1.00 8.60 324 SER A C 1
ATOM 2453 O O . SER A 1 324 ? 51.524 18.986 23.735 1.00 9.95 324 SER A O 1
ATOM 2456 N N . LEU A 1 325 ? 52.060 18.490 21.619 1.00 7.70 325 LEU A N 1
ATOM 2457 C CA . LEU A 1 325 ? 50.956 19.291 21.078 1.00 7.56 325 LEU A CA 1
ATOM 2458 C C . LEU A 1 325 ? 49.587 18.611 21.237 1.00 7.20 325 LEU A C 1
ATOM 2459 O O . LEU A 1 325 ? 48.582 19.293 21.029 1.00 8.19 325 LEU A O 1
ATOM 2464 N N . VAL A 1 326 ? 49.561 17.309 21.535 1.00 7.00 326 VAL A N 1
ATOM 2465 C CA . VAL A 1 326 ? 48.313 16.574 21.590 1.00 6.91 326 VAL A CA 1
ATOM 2466 C C . VAL A 1 326 ? 48.189 15.788 22.876 1.00 6.95 326 VAL A C 1
ATOM 2467 O O . VAL A 1 326 ? 49.163 15.447 23.551 1.00 8.37 326 VAL A O 1
ATOM 2471 N N . HIS A 1 327 ? 46.932 15.429 23.169 1.00 7.36 327 HIS A N 1
ATOM 2472 C CA . HIS A 1 327 ? 46.582 14.361 24.084 1.00 7.50 327 HIS A CA 1
ATOM 2473 C C . HIS A 1 327 ? 46.416 13.098 23.255 1.00 7.29 327 HIS A C 1
ATOM 2474 O O . HIS A 1 327 ? 45.461 12.948 22.501 1.00 7.72 327 HIS A O 1
ATOM 2481 N N . ASP A 1 328 ? 47.385 12.191 23.382 1.00 7.81 328 ASP A N 1
ATOM 2482 C CA . ASP A 1 328 ? 47.424 10.969 22.607 1.00 7.91 328 ASP A CA 1
ATOM 2483 C C . ASP A 1 328 ? 46.487 9.935 23.207 1.00 8.61 328 ASP A C 1
ATOM 2484 O O . ASP A 1 328 ? 46.767 9.371 24.269 1.00 12.28 328 ASP A O 1
ATOM 2489 N N . VAL A 1 329 ? 45.383 9.638 22.531 1.00 7.43 329 VAL A N 1
ATOM 2490 C CA . VAL A 1 329 ? 44.460 8.617 23.024 1.00 7.23 329 VAL A CA 1
ATOM 2491 C C . VAL A 1 329 ? 45.087 7.263 22.816 1.00 7.68 329 VAL A C 1
ATOM 2492 O O . VAL A 1 329 ? 45.606 6.968 21.713 1.00 8.00 329 VAL A O 1
ATOM 2496 N N . LYS A 1 330 ? 45.057 6.401 23.831 1.00 7.95 330 LYS A N 1
ATOM 2497 C CA . LYS A 1 330 ? 45.703 5.107 23.818 1.00 9.17 330 LYS A CA 1
ATOM 2498 C C . LYS A 1 330 ? 44.800 3.923 24.052 1.00 9.03 330 LYS A C 1
ATOM 2499 O O . LYS A 1 330 ? 45.172 2.805 23.739 1.00 12.15 330 LYS A O 1
ATOM 2505 N N . SER A 1 331 ? 43.595 4.126 24.656 1.00 8.33 331 SER A N 1
ATOM 2506 C CA . SER A 1 331 ? 42.746 3.045 25.077 1.00 8.67 331 SER A CA 1
ATOM 2507 C C . SER A 1 331 ? 41.395 3.068 24.340 1.00 7.95 331 SER A C 1
ATOM 2508 O O . SER A 1 331 ? 40.751 4.128 24.299 1.00 8.25 331 SER A O 1
ATOM 2513 N N . GLY A 1 332 ? 40.984 1.913 23.852 1.00 8.16 332 GLY A N 1
ATOM 2514 C CA . GLY A 1 332 ? 39.674 1.692 23.293 1.00 7.90 332 GLY A CA 1
ATOM 2515 C C . GLY A 1 332 ? 39.698 1.272 21.846 1.00 7.74 332 GLY A C 1
ATOM 2516 O O . GLY A 1 332 ? 40.753 1.138 21.239 1.00 8.46 332 GLY A O 1
ATOM 2517 N N . ASN A 1 333 ? 38.508 1.030 21.314 1.00 8.15 333 ASN A N 1
ATOM 2518 C CA . ASN A 1 333 ? 38.350 0.490 19.973 1.00 7.93 333 ASN A CA 1
ATOM 2519 C C . ASN A 1 333 ? 37.106 1.105 19.348 1.00 7.04 333 ASN A C 1
ATOM 2520 O O . ASN A 1 333 ? 36.203 1.559 20.074 1.00 7.87 333 ASN A O 1
ATOM 2529 N N . ASN A 1 334 ? 37.020 1.087 18.016 1.00 6.85 334 ASN A N 1
ATOM 2530 C CA . ASN A 1 334 ? 35.867 1.640 17.325 1.00 6.75 334 ASN A CA 1
ATOM 2531 C C . ASN A 1 334 ? 35.023 0.632 16.549 1.00 7.02 334 ASN A C 1
ATOM 2532 O O . ASN A 1 334 ? 34.395 0.971 15.558 1.00 7.26 334 ASN A O 1
ATOM 2537 N N . GLY A 1 335 ? 34.973 -0.617 17.071 1.00 7.80 335 GLY A N 1
ATOM 2538 C CA . GLY A 1 335 ? 34.083 -1.616 16.524 1.00 8.76 335 GLY A CA 1
ATOM 2539 C C . GLY A 1 335 ? 33.212 -2.236 17.574 1.00 8.72 335 GLY A C 1
ATOM 2540 O O . GLY A 1 335 ? 32.730 -1.583 18.507 1.00 9.51 335 GLY A O 1
ATOM 2541 N N . TYR A 1 336 ? 32.943 -3.550 17.428 1.00 10.88 336 TYR A N 1
ATOM 2542 C CA . TYR A 1 336 ? 32.044 -4.283 18.302 1.00 10.96 336 TYR A CA 1
ATOM 2543 C C . TYR A 1 336 ? 32.422 -5.757 18.231 1.00 11.87 336 TYR A C 1
ATOM 2544 O O . TYR A 1 336 ? 32.913 -6.214 17.199 1.00 12.07 336 TYR A O 1
ATOM 2553 N N . GLY A 1 337 ? 32.231 -6.478 19.318 1.00 14.23 337 GLY A N 1
ATOM 2554 C CA . GLY A 1 337 ? 32.359 -7.938 19.300 1.00 17.21 337 GLY A CA 1
ATOM 2555 C C . GLY A 1 337 ? 33.776 -8.410 19.108 1.00 15.85 337 GLY A C 1
ATOM 2556 O O . GLY A 1 337 ? 33.978 -9.540 18.640 1.00 19.43 337 GLY A O 1
ATOM 2557 N N . GLY A 1 338 ? 34.783 -7.593 19.415 1.00 16.00 338 GLY A N 1
ATOM 2558 C CA . GLY A 1 338 ? 36.198 -7.919 19.214 1.00 17.18 338 GLY A CA 1
ATOM 2559 C C . GLY A 1 338 ? 36.762 -7.406 17.895 1.00 13.73 338 GLY A C 1
ATOM 2560 O O . GLY A 1 338 ? 37.992 -7.519 17.659 1.00 18.57 338 GLY A O 1
ATOM 2561 N N . TYR A 1 339 ? 35.920 -6.835 17.055 1.00 10.16 339 TYR A N 1
ATOM 2562 C CA . TYR A 1 339 ? 36.312 -6.278 15.767 1.00 9.27 339 TYR A CA 1
ATOM 2563 C C . TYR A 1 339 ? 36.513 -4.774 15.915 1.00 8.85 339 TYR A C 1
ATOM 2564 O O . TYR A 1 339 ? 36.172 -4.154 16.908 1.00 10.66 339 TYR A O 1
ATOM 2573 N N . GLY A 1 340 ? 37.060 -4.177 14.868 1.00 9.36 340 GLY A N 1
ATOM 2574 C CA . GLY A 1 340 ? 37.340 -2.757 14.815 1.00 8.80 340 GLY A CA 1
ATOM 2575 C C . GLY A 1 340 ? 38.812 -2.443 15.020 1.00 7.76 340 GLY A C 1
ATOM 2576 O O . GLY A 1 340 ? 39.647 -3.339 15.291 1.00 10.20 340 GLY A O 1
ATOM 2577 N N . TYR A 1 341 ? 39.166 -1.185 14.917 1.00 7.14 341 TYR A N 1
ATOM 2578 C CA . TYR A 1 341 ? 40.508 -0.729 15.172 1.00 7.02 341 TYR A CA 1
ATOM 2579 C C . TYR A 1 341 ? 40.703 -0.353 16.643 1.00 7.08 341 TYR A C 1
ATOM 2580 O O . TYR A 1 341 ? 39.754 0.072 17.320 1.00 7.94 341 TYR A O 1
ATOM 2589 N N . ASN A 1 342 ? 41.929 -0.487 17.116 1.00 7.71 342 ASN A N 1
ATOM 2590 C CA . ASN A 1 342 ? 42.304 -0.164 18.503 1.00 8.18 342 ASN A CA 1
ATOM 2591 C C . ASN A 1 342 ? 43.125 1.120 18.524 1.00 7.48 342 ASN A C 1
ATOM 2592 O O . ASN A 1 342 ? 43.977 1.349 17.672 1.00 8.68 342 ASN A O 1
ATOM 2597 N N . ALA A 1 343 ? 42.922 1.924 19.570 1.00 7.39 343 ALA A N 1
ATOM 2598 C CA . ALA A 1 343 ? 43.823 3.035 19.804 1.00 7.55 343 ALA A CA 1
ATOM 2599 C C . ALA A 1 343 ? 45.185 2.519 20.216 1.00 7.98 343 ALA A C 1
ATOM 2600 O O . ALA A 1 343 ? 45.352 1.352 20.648 1.00 9.73 343 ALA A O 1
ATOM 2602 N N . GLY A 1 344 ? 46.176 3.380 20.087 1.00 8.34 344 GLY A N 1
ATOM 2603 C CA . GLY A 1 344 ? 47.511 3.014 20.485 1.00 10.57 344 GLY A CA 1
ATOM 2604 C C . GLY A 1 344 ? 48.411 4.227 20.524 1.00 8.90 344 GLY A C 1
ATOM 2605 O O . GLY A 1 344 ? 47.954 5.372 20.402 1.00 8.51 344 GLY A O 1
ATOM 2606 N N . THR A 1 345 ? 49.699 3.999 20.714 1.00 10.14 345 THR A N 1
ATOM 2607 C CA . THR A 1 345 ? 50.640 5.097 20.782 1.00 10.27 345 THR A CA 1
ATOM 2608 C C . THR A 1 345 ? 50.677 5.830 19.451 1.00 8.47 345 THR A C 1
ATOM 2609 O O . THR A 1 345 ? 50.786 5.224 18.384 1.00 9.64 345 THR A O 1
ATOM 2613 N N . GLY A 1 346 ? 50.615 7.168 19.515 1.00 8.64 346 GLY A N 1
ATOM 2614 C CA . GLY A 1 346 ? 50.644 7.964 18.306 1.00 8.06 346 GLY A CA 1
ATOM 2615 C C . GLY A 1 346 ? 49.361 7.886 17.489 1.00 7.31 346 GLY A C 1
ATOM 2616 O O . GLY A 1 346 ? 48.261 7.672 18.034 1.00 7.36 346 GLY A O 1
ATOM 2617 N N . TRP A 1 347 ? 49.475 8.119 16.194 1.00 6.83 347 TRP A N 1
ATOM 2618 C CA . TRP A 1 347 ? 48.305 8.157 15.336 1.00 6.35 347 TRP A CA 1
ATOM 2619 C C . TRP A 1 347 ? 47.641 6.794 15.334 1.00 6.46 347 TRP A C 1
ATOM 2620 O O . TRP A 1 347 ? 48.334 5.769 15.183 1.00 7.21 347 TRP A O 1
ATOM 2631 N N . ASP A 1 348 ? 46.321 6.750 15.445 1.00 6.21 348 ASP A N 1
ATOM 2632 C CA . ASP A 1 348 ? 45.580 5.484 15.340 1.00 6.17 348 ASP A CA 1
ATOM 2633 C C . ASP A 1 348 ? 44.292 5.717 14.586 1.00 5.92 348 ASP A C 1
ATOM 2634 O O . ASP A 1 348 ? 43.843 6.860 14.351 1.00 5.89 348 ASP A O 1
ATOM 2639 N N . TYR A 1 349 ? 43.673 4.612 14.134 1.00 5.83 349 TYR A N 1
ATOM 2640 C CA . TYR A 1 349 ? 42.488 4.746 13.318 1.00 5.70 349 TYR A CA 1
ATOM 2641 C C . TYR A 1 349 ? 41.256 5.246 14.068 1.00 5.62 349 TYR A C 1
ATOM 2642 O O . TYR A 1 349 ? 40.447 5.965 13.461 1.00 6.03 349 TYR A O 1
ATOM 2651 N N . PRO A 1 350 ? 41.050 4.955 15.367 1.00 5.76 350 PRO A N 1
ATOM 2652 C CA . PRO A 1 350 ? 39.846 5.523 15.993 1.00 5.91 350 PRO A CA 1
ATOM 2653 C C . PRO A 1 350 ? 39.907 7.047 16.165 1.00 5.82 350 PRO A C 1
ATOM 2654 O O . PRO A 1 350 ? 38.874 7.722 16.111 1.00 6.09 350 PRO A O 1
ATOM 2658 N N . THR A 1 351 ? 41.110 7.572 16.456 1.00 5.63 351 THR A N 1
ATOM 2659 C CA . THR A 1 351 ? 41.226 8.933 16.946 1.00 5.71 351 THR A CA 1
ATOM 2660 C C . THR A 1 351 ? 42.253 9.787 16.245 1.00 5.53 351 THR A C 1
ATOM 2661 O O . THR A 1 351 ? 42.396 10.982 16.578 1.00 5.90 351 THR A O 1
ATOM 2665 N N . GLY A 1 352 ? 42.981 9.267 15.259 1.00 5.63 352 GLY A N 1
ATOM 2666 C CA . GLY A 1 352 ? 44.017 10.038 14.609 1.00 5.95 352 GLY A CA 1
ATOM 2667 C C . GLY A 1 352 ? 45.078 10.416 15.608 1.00 5.68 352 GLY A C 1
ATOM 2668 O O . GLY A 1 352 ? 45.529 9.589 16.407 1.00 6.18 352 GLY A O 1
ATOM 2669 N N . TRP A 1 353 ? 45.511 11.689 15.616 1.00 5.75 353 TRP A N 1
ATOM 2670 C CA . TRP A 1 353 ? 46.515 12.145 16.551 1.00 6.08 353 TRP A CA 1
ATOM 2671 C C . TRP A 1 353 ? 45.985 12.366 17.969 1.00 6.34 353 TRP A C 1
ATOM 2672 O O . TRP A 1 353 ? 46.788 12.659 18.856 1.00 7.43 353 TRP A O 1
ATOM 2683 N N . GLY A 1 354 ? 44.669 12.318 18.168 1.00 6.20 354 GLY A N 1
ATOM 2684 C CA . GLY A 1 354 ? 44.065 12.684 19.455 1.00 6.33 354 GLY A CA 1
ATOM 2685 C C . GLY A 1 354 ? 43.645 14.150 19.446 1.00 5.93 354 GLY A C 1
ATOM 2686 O O . GLY A 1 354 ? 43.424 14.738 18.383 1.00 5.95 354 GLY A O 1
ATOM 2687 N N . SER A 1 355 ? 43.499 14.719 20.639 1.00 5.97 355 SER A N 1
ATOM 2688 C CA . SER A 1 355 ? 42.986 16.071 20.772 1.00 5.98 355 SER A CA 1
ATOM 2689 C C . SER A 1 355 ? 44.146 17.067 20.868 1.00 6.06 355 SER A C 1
ATOM 2690 O O . SER A 1 355 ? 45.256 16.754 21.277 1.00 7.44 355 SER A O 1
ATOM 2693 N N . LEU A 1 356 ? 43.878 18.303 20.436 1.00 6.27 356 LEU A N 1
ATOM 2694 C CA . LEU A 1 356 ? 44.884 19.377 20.479 1.00 6.32 356 LEU A CA 1
ATOM 2695 C C . LEU A 1 356 ? 44.933 20.041 21.855 1.00 6.60 356 LEU A C 1
ATOM 2696 O O . LEU A 1 356 ? 43.892 20.363 22.425 1.00 8.20 356 LEU A O 1
ATOM 2701 N N . ASP A 1 357 ? 46.161 20.340 22.286 1.00 6.36 357 ASP A N 1
ATOM 2702 C CA . ASP A 1 357 ? 46.406 21.233 23.428 1.00 6.77 357 ASP A CA 1
ATOM 2703 C C . ASP A 1 357 ? 46.642 22.614 22.817 1.00 6.25 357 ASP A C 1
ATOM 2704 O O . ASP A 1 357 ? 47.671 22.886 22.211 1.00 6.75 357 ASP A O 1
ATOM 2709 N N . ILE A 1 358 ? 45.613 23.483 22.883 1.00 6.36 358 ILE A N 1
ATOM 2710 C CA . ILE A 1 358 ? 45.597 24.677 22.061 1.00 6.31 358 ILE A CA 1
ATOM 2711 C C . ILE A 1 358 ? 46.702 25.648 22.417 1.00 6.53 358 ILE A C 1
ATOM 2712 O O . ILE A 1 358 ? 47.331 26.195 21.502 1.00 7.07 358 ILE A O 1
ATOM 2717 N N . ALA A 1 359 ? 46.952 25.929 23.690 1.00 6.75 359 ALA A N 1
ATOM 2718 C CA . ALA A 1 359 ? 47.987 26.921 24.002 1.00 7.18 359 ALA A CA 1
ATOM 2719 C C . ALA A 1 359 ? 49.350 26.410 23.585 1.00 6.87 359 ALA A C 1
ATOM 2720 O O . ALA A 1 359 ? 50.216 27.202 23.164 1.00 7.60 359 ALA A O 1
ATOM 2722 N N . LYS A 1 360 ? 49.591 25.102 23.677 1.00 7.13 360 LYS A N 1
ATOM 2723 C CA . LYS A 1 360 ? 50.867 24.556 23.218 1.00 7.45 360 LYS A CA 1
ATOM 2724 C C . LYS A 1 360 ? 50.994 24.645 21.702 1.00 6.99 360 LYS A C 1
ATOM 2725 O O . LYS A 1 360 ? 52.042 25.004 21.173 1.00 7.58 360 LYS A O 1
ATOM 2734 N N . LEU A 1 361 ? 49.899 24.338 20.986 1.00 7.19 361 LEU A N 1
ATOM 2735 C CA . LEU A 1 361 ? 49.906 24.523 19.536 1.00 6.75 361 LEU A CA 1
ATOM 2736 C C . LEU A 1 361 ? 50.106 25.975 19.160 1.00 6.70 361 LEU A C 1
ATOM 2737 O O . LEU A 1 361 ? 50.853 26.290 18.231 1.00 7.20 361 LEU A O 1
ATOM 2742 N N . SER A 1 362 ? 49.477 26.912 19.886 1.00 6.95 362 SER A N 1
ATOM 2743 C CA . SER A 1 362 ? 49.644 28.328 19.566 1.00 7.13 362 SER A CA 1
ATOM 2744 C C . SER A 1 362 ? 51.095 28.751 19.712 1.00 7.38 362 SER A C 1
ATOM 2745 O O . SER A 1 362 ? 51.629 29.462 18.875 1.00 8.16 362 SER A O 1
ATOM 2748 N N . ALA A 1 363 ? 51.757 28.308 20.790 1.00 7.79 363 ALA A N 1
ATOM 2749 C CA . ALA A 1 363 ? 53.184 28.613 20.987 1.00 8.42 363 ALA A CA 1
ATOM 2750 C C . ALA A 1 363 ? 54.005 28.037 19.847 1.00 8.01 363 ALA A C 1
ATOM 2751 O O . ALA A 1 363 ? 54.958 28.683 19.352 1.00 8.92 363 ALA A O 1
ATOM 2753 N N . TYR A 1 364 ? 53.704 26.808 19.428 1.00 7.93 364 TYR A N 1
ATOM 2754 C CA . TYR A 1 364 ? 54.393 26.205 18.279 1.00 8.07 364 TYR A CA 1
ATOM 2755 C C . TYR A 1 364 ? 54.238 27.041 17.049 1.00 8.04 364 TYR A C 1
ATOM 2756 O O . TYR A 1 364 ? 55.204 27.256 16.290 1.00 9.24 364 TYR A O 1
ATOM 2765 N N . ILE A 1 365 ? 53.013 27.523 16.763 1.00 7.92 365 ILE A N 1
ATOM 2766 C CA . ILE A 1 365 ? 52.766 28.346 15.594 1.00 8.50 365 ILE A CA 1
ATOM 2767 C C . ILE A 1 365 ? 53.520 29.668 15.676 1.00 9.40 365 ILE A C 1
ATOM 2768 O O . ILE A 1 365 ? 54.085 30.125 14.692 1.00 10.70 365 ILE A O 1
ATOM 2773 N N . ARG A 1 366 ? 53.545 30.288 16.860 1.00 9.69 366 ARG A N 1
ATOM 2774 C CA . ARG A 1 366 ? 54.308 31.520 17.016 1.00 11.24 366 ARG A CA 1
ATOM 2775 C C . ARG A 1 366 ? 55.769 31.320 16.663 1.00 11.82 366 ARG A C 1
ATOM 2776 O O . ARG A 1 366 ? 56.427 32.171 16.066 1.00 14.66 366 ARG A O 1
ATOM 2791 N N . SER A 1 367 ? 56.334 30.187 17.032 1.00 10.41 367 SER A N 1
ATOM 2792 C CA . SER A 1 367 ? 57.747 29.898 16.781 1.00 11.82 367 SER A CA 1
ATOM 2793 C C . SER A 1 367 ? 58.027 29.462 15.358 1.00 12.74 367 SER A C 1
ATOM 2794 O O . SER A 1 367 ? 59.092 29.791 14.823 1.00 18.99 367 SER A O 1
ATOM 2799 N N . ASN A 1 368 ? 57.142 28.663 14.776 1.00 11.20 368 ASN A N 1
ATOM 2800 C CA . ASN A 1 368 ? 57.449 27.877 13.597 1.00 11.40 368 ASN A CA 1
ATOM 2801 C C . ASN A 1 368 ? 56.590 28.200 12.385 1.00 11.84 368 ASN A C 1
ATOM 2802 O O . ASN A 1 368 ? 56.873 27.745 11.284 1.00 14.52 368 ASN A O 1
ATOM 2807 N N . GLY A 1 369 ? 55.511 28.946 12.573 1.00 11.84 369 GLY A N 1
ATOM 2808 C CA . GLY A 1 369 ? 54.492 29.110 11.550 1.00 11.83 369 GLY A CA 1
ATOM 2809 C C . GLY A 1 369 ? 53.620 27.868 11.401 1.00 10.74 369 GLY A C 1
ATOM 2810 O O . GLY A 1 369 ? 53.836 26.888 12.101 1.00 11.22 369 GLY A O 1
ATOM 2811 N N . PHE A 1 370 ? 52.632 27.911 10.521 1.00 10.16 370 PHE A N 1
ATOM 2812 C CA . PHE A 1 37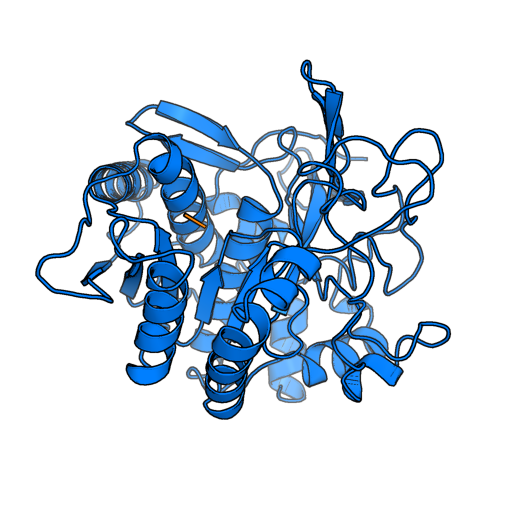0 ? 51.776 26.756 10.266 1.00 8.79 370 PHE A CA 1
ATOM 2813 C C . PHE A 1 370 ? 51.216 26.815 8.862 1.00 8.63 370 PHE A C 1
ATOM 2814 O O . PHE A 1 370 ? 51.403 27.834 8.177 1.00 11.27 370 PHE A O 1
ATOM 2822 N N . TYR B 2 2 ? 21.091 13.304 3.627 0.55 35.29 2 TYR I N 1
ATOM 2823 C CA . TYR B 2 2 ? 22.099 14.251 3.156 0.55 25.47 2 TYR I CA 1
ATOM 2824 C C . TYR B 2 2 ? 21.549 15.035 1.985 0.55 24.08 2 TYR I C 1
ATOM 2825 O O . TYR B 2 2 ? 22.137 15.239 0.913 0.55 26.95 2 TYR I O 1
ATOM 2834 N N . UNK B 2 3 ? 20.317 15.521 2.143 0.55 30.39 3 UNK I N 1
ATOM 2835 C CA . UNK B 2 3 ? 19.391 15.324 3.233 0.55 41.98 3 UNK I CA 1
ATOM 2836 C C . UNK B 2 3 ? 18.069 16.024 2.925 0.55 39.84 3 UNK I C 1
ATOM 2837 O O . UNK B 2 3 ? 18.034 16.955 2.090 0.55 42.02 3 UNK I O 1
#

Solvent-accessible surface area: 12922 Å² total; per-residue (Å²): 114,44,73,52,99,7,2,49,0,49,52,0,10,86,2,0,58,0,71,96,13,68,46,0,47,98,0,10,0,0,0,0,0,19,0,2,4,77,44,0,52,116,2,6,106,61,2,5,70,67,42,70,47,80,90,23,94,48,88,64,31,94,4,31,65,102,143,18,56,27,69,45,60,131,165,12,0,8,39,7,0,2,0,0,0,0,0,0,1,0,0,31,8,28,12,89,41,0,5,0,1,12,2,12,46,80,37,84,69,15,73,5,4,24,56,0,0,56,47,0,6,80,58,72,85,2,35,0,0,0,0,5,28,13,4,10,4,38,74,0,41,88,96,34,14,8,82,43,0,22,187,20,0,44,63,0,22,95,77,11,3,0,0,0,0,6,1,8,24,3,1,0,1,5,49,48,122,112,0,71,47,52,26,80,82,73,23,6,2,0,0,0,0,0,25,28,1,0,0,0,0,0,0,19,0,57,2,55,128,98,28,50,47,32,41,12,34,7,4,46,79,20,68,48,125,116,21,19,0,91,0,0,4,1,2,79,0,82,92,23,82,48,18,95,74,0,74,73,17,105,84,30,51,43,95,5,0,0,0,1,0,0,0,0,0,1,86,30,1,0,0,67,0,34,23,95,31,130,97,75,61,36,15,3,1,15,0,0,0,0,0,0,0,0,0,0,0,7,0,0,17,44,34,102,50,83,8,32,39,3,2,48,29,0,0,66,1,4,50,83,33,99,65,4,18,46,48,2,125,66,34,55,0,2,101,61,87,102,15,41,106,14,25,119,23,24,10,35,0,0,1,20,0,0,1,14,0,26,106,0,9,40,49,6,178,94,94,37,54,105,61

Radius of gyration: 18.45 Å; Cα contacts (8 Å, |Δi|>4): 1070; chains: 2; bounding box: 46×48×49 Å

Organism: Pseudomonas sp. (strain 101) (NCBI:txid33067)

InterPro domains:
  IPR000209 Peptidase S8/S53 domain [PF00082] (313-533)
  IPR015366 Peptidase S53, activation domain [PF09286] (65-196)
  IPR015366 Peptidase S53, activation domain [SM00944] (56-197)
  IPR015366 Peptidase S53, activation domain [cd11377] (65-194)
  IPR023828 Peptidase S8, subtilisin, Ser-active site [PS00138] (500-510)
  IPR030400 Sedolisin domain [PS51695] (219-583)
  IPR030400 Sedolisin domain [cd04056] (222-576)
  IPR036852 Peptidase S8/S53 domain superfamily [G3DSA:3.40.50.200] (216-587)
  IPR036852 Peptidase S8/S53 domain superfamily [SSF52743] (222-581)
  IPR050819 Tripeptidyl-peptidase I and related peptidases [PTHR14218] (64-580)